Protein AF-A0A960V7K2-F1 (afdb_monomer_lite)

Sequence (354 aa):
MKIYIVKNGDKGLYDIARKIFGDGKKWKDLAKWNNLTSRSVIRVGQRLKYEETKHSPSPRPVVTKPVLNNHPNNPASTKNLDNNEIIKESYTGRYRIDWFKDNFKYPQRFTSSEWKLLDAISFIEGAFDAINTWDNAIFSFGILQWTVGSGKWPGELPVLIKFIKENNSRLAKKIQSLGIGVKLHPRDPNSGYFILNRAVLDTSEKKKVLQTRKWVNQFKDFGKNLDFCYMECLFALERLKRFYFKRHVFLKNLMLSEVLTSEYSVAILYEAHVHRPSNVTKILKQALMNLNLLKYNLRGIDARTEARIIQEFIRIKHSHYKTDFEKKIAATRVRKISSRKMSRKKDSFVSILR

Secondary structure (DSSP, 8-state):
-EEEE--TT--SHHHHHHHHHS-GGGHHHHHHHTT--TTPPP-TT-EEEE-----PPPPP----------------------TTPBP--EE--S--HHHHHHH-S-GGGS-HHHHHHHHHHHHHH--TT-EE-SSTTS-EETTTTEE--STT--BSHHHHHHHHHHH-HHHHHHHHHTTEEEEEETTEEEEEEEEETTEE--SHHHHGGGGBHHHHHHHHHHTT-HHHHHHHHHHHHHHHHTTTTSB-GGGTT-BHHHH--SHHHHHHHHHHHHH-GGGHHHHHHHHHHHTT-TTS--TT--HHHHHHHHHHHHHHHHHT--SHHHHHHHHHHHHHHHHTT---STT----TT-

Foldseek 3Di:
DDKDFAAPPQPDLLSVCCVQAVGSVCSVVQCVQAVHDPPDDDDGRDITDDDHDDDDDDDDDDDDDDDDDDDDDDDDDDDPDDQQDQDADWFQDDAALVNLCVPAPCNVVWDPLLSLLLRLQLVLAGALLTWHCHDQLNIFGHSLRWGCGGFQDFTQVLVLLVLCLVPPVVVVVVCVVQQWDWDADPVDNNTTFIAHPNDTCRGSVSSSSCSGNNNSVVSSVLSVDSSSNVSVSVVLVVLCVVAQQFQDVLLVRDGVCQAQAFSLSSSLLSSCCSVPVPCSVVLLSVLCVVVVNSVDNRGPDALVVSVSSSVSSLVSSLVPDDDPVVSVSSVVSSVSSVVSPTGSHGNNRDTPVD

Radius of gyration: 24.08 Å; chains: 1; bounding box: 44×64×68 Å

Structure (mmCIF, N/CA/C/O backbone):
data_AF-A0A960V7K2-F1
#
_entry.id   AF-A0A960V7K2-F1
#
loop_
_atom_site.group_PDB
_atom_site.id
_atom_site.type_symbol
_atom_site.label_atom_id
_atom_site.label_alt_id
_atom_site.label_comp_id
_atom_site.label_asym_id
_atom_site.label_entity_id
_atom_site.label_seq_id
_atom_site.pdbx_PDB_ins_code
_atom_site.Cartn_x
_atom_site.Cartn_y
_atom_site.Cartn_z
_atom_site.occupancy
_atom_site.B_iso_or_equiv
_atom_site.auth_seq_id
_atom_site.auth_comp_id
_atom_site.auth_asym_id
_atom_site.auth_atom_id
_atom_site.pdbx_PDB_model_num
ATOM 1 N N . MET A 1 1 ? -9.725 47.134 16.617 1.00 76.38 1 MET A N 1
ATOM 2 C CA . MET A 1 1 ? -9.519 46.662 15.227 1.00 76.38 1 MET A CA 1
ATOM 3 C C . MET A 1 1 ? -8.091 46.991 14.784 1.00 76.38 1 MET A C 1
ATOM 5 O O . MET A 1 1 ? -7.681 48.131 14.961 1.00 76.38 1 MET A O 1
ATOM 9 N N . LYS A 1 2 ? -7.323 46.032 14.252 1.00 90.88 2 LYS A N 1
ATOM 10 C CA . LYS A 1 2 ? -5.963 46.239 13.709 1.00 90.88 2 LYS A CA 1
ATOM 11 C C . LYS A 1 2 ? -5.976 46.257 12.179 1.00 90.88 2 LYS A C 1
ATOM 13 O O . LYS A 1 2 ? -6.958 45.847 11.566 1.00 90.88 2 LYS A O 1
ATOM 18 N N . ILE A 1 3 ? -4.894 46.743 11.566 1.00 92.19 3 ILE A N 1
ATOM 19 C CA . ILE A 1 3 ? -4.744 46.825 10.107 1.00 92.19 3 ILE A CA 1
ATOM 20 C C . ILE A 1 3 ? -3.515 46.031 9.668 1.00 92.19 3 ILE A C 1
ATOM 22 O O . ILE A 1 3 ? -2.422 46.215 10.197 1.00 92.19 3 ILE A O 1
ATOM 26 N N . TYR A 1 4 ? -3.697 45.171 8.672 1.00 92.50 4 TYR A N 1
ATOM 27 C CA . TYR A 1 4 ? -2.631 44.505 7.939 1.00 92.50 4 TYR A CA 1
ATOM 28 C C . TYR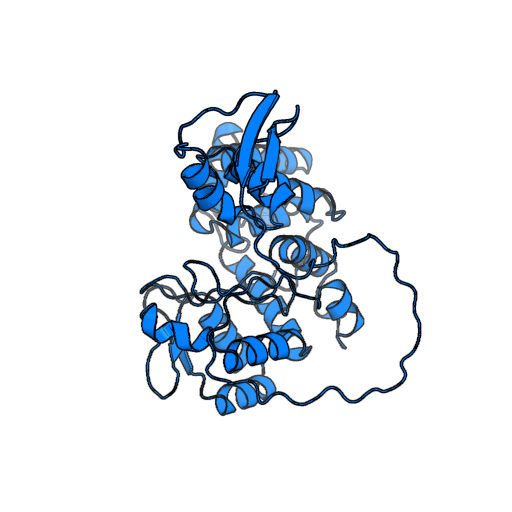 A 1 4 ? -2.477 45.149 6.561 1.00 92.50 4 TYR A C 1
ATOM 30 O O . TYR A 1 4 ? -3.457 45.281 5.831 1.00 92.50 4 TYR A O 1
ATOM 38 N N . ILE A 1 5 ? -1.259 45.550 6.201 1.00 94.06 5 ILE A N 1
ATOM 39 C CA . ILE A 1 5 ? -0.945 46.070 4.865 1.00 94.06 5 ILE A CA 1
ATOM 40 C C . ILE A 1 5 ? -0.412 44.909 4.033 1.00 94.06 5 ILE A C 1
ATOM 42 O O . ILE A 1 5 ? 0.598 44.309 4.402 1.00 94.06 5 ILE A O 1
ATOM 46 N N . VAL A 1 6 ? -1.093 44.597 2.931 1.00 91.44 6 VAL A N 1
ATOM 47 C CA . VAL A 1 6 ? -0.731 43.495 2.029 1.00 91.44 6 VAL A CA 1
ATOM 48 C C . VAL A 1 6 ? 0.669 43.722 1.469 1.00 91.44 6 VAL A C 1
ATOM 50 O O . VAL A 1 6 ? 0.964 44.790 0.931 1.00 91.44 6 VAL A O 1
ATOM 53 N N . LYS A 1 7 ? 1.529 42.712 1.576 1.00 87.12 7 LYS A N 1
ATOM 54 C CA . LYS A 1 7 ? 2.934 42.768 1.166 1.00 87.12 7 LYS A CA 1
ATOM 55 C C . LYS A 1 7 ? 3.161 42.007 -0.135 1.00 87.12 7 LYS A C 1
ATOM 57 O O . LYS A 1 7 ? 2.431 41.077 -0.478 1.00 87.12 7 LYS A O 1
ATOM 62 N N . ASN A 1 8 ? 4.226 42.377 -0.843 1.00 79.75 8 ASN A N 1
ATOM 63 C CA . ASN A 1 8 ? 4.703 41.593 -1.977 1.00 79.75 8 ASN A CA 1
ATOM 64 C C . ASN A 1 8 ? 5.015 40.153 -1.513 1.00 79.75 8 ASN A C 1
ATOM 66 O O . ASN A 1 8 ? 5.717 39.956 -0.520 1.00 79.75 8 ASN A O 1
ATOM 70 N N . GLY A 1 9 ? 4.441 39.156 -2.194 1.00 77.44 9 GLY A N 1
ATOM 71 C CA . GLY A 1 9 ? 4.532 37.736 -1.832 1.00 77.44 9 GLY A CA 1
ATOM 72 C C . GLY A 1 9 ? 3.349 37.165 -1.035 1.00 77.44 9 GLY A C 1
ATOM 73 O O . GLY A 1 9 ? 3.315 35.951 -0.813 1.00 77.44 9 GLY A O 1
ATOM 74 N N . ASP A 1 10 ? 2.364 37.977 -0.634 1.00 86.88 10 ASP A N 1
ATOM 75 C CA . ASP A 1 10 ? 1.103 37.471 -0.079 1.00 86.88 10 ASP A CA 1
ATOM 76 C C . ASP A 1 10 ? 0.272 36.767 -1.158 1.00 86.88 10 ASP A C 1
ATOM 78 O O . ASP A 1 10 ? -0.056 37.339 -2.194 1.00 86.88 10 ASP A O 1
ATOM 82 N N . LYS A 1 11 ? -0.107 35.508 -0.908 1.00 84.75 11 LYS A N 1
ATOM 83 C CA . LYS A 1 11 ? -0.792 34.657 -1.905 1.00 84.75 11 LYS A CA 1
ATOM 84 C C . LYS A 1 11 ? -2.326 34.710 -1.826 1.00 84.75 11 LYS A C 1
ATOM 86 O O . LYS A 1 11 ? -2.995 33.795 -2.300 1.00 84.75 11 LYS A O 1
ATOM 91 N N . GLY A 1 12 ? -2.877 35.748 -1.194 1.00 87.94 12 GLY A N 1
ATOM 92 C CA . GLY A 1 12 ? -4.317 35.954 -0.981 1.00 87.94 12 GLY A CA 1
ATOM 93 C C . GLY A 1 12 ? -4.767 35.803 0.480 1.00 87.94 12 GLY A C 1
ATOM 94 O O . GLY A 1 12 ? -3.959 35.543 1.373 1.00 87.94 12 GLY A O 1
ATOM 95 N N . LEU A 1 13 ? -6.077 35.952 0.728 1.00 90.06 13 LEU A N 1
ATOM 96 C CA . LEU A 1 13 ? -6.665 36.025 2.080 1.00 90.06 13 LEU A CA 1
ATOM 97 C C . LEU A 1 13 ? -6.293 34.852 2.988 1.00 90.06 13 LEU A C 1
ATOM 99 O O . LEU A 1 13 ? -6.098 35.056 4.179 1.00 90.06 13 LEU A O 1
ATOM 103 N N . TYR A 1 14 ? -6.176 33.637 2.445 1.00 90.69 14 TYR A N 1
ATOM 104 C CA . TYR A 1 14 ? -5.786 32.453 3.218 1.00 90.69 14 TYR A CA 1
ATOM 105 C C . TYR A 1 14 ? -4.366 32.559 3.776 1.00 90.69 14 TYR A C 1
ATOM 107 O O . TYR A 1 14 ? -4.112 32.230 4.935 1.00 90.69 14 TYR A O 1
ATOM 115 N N . ASP A 1 15 ? -3.426 33.022 2.953 1.00 92.06 15 ASP A N 1
ATOM 116 C CA . ASP A 1 15 ? -2.037 33.184 3.370 1.00 92.06 15 ASP A CA 1
ATOM 117 C C . ASP A 1 15 ? -1.906 34.293 4.416 1.00 92.06 15 ASP A C 1
ATOM 119 O O . ASP A 1 15 ? -1.241 34.111 5.435 1.00 92.06 15 ASP A O 1
ATOM 123 N N . ILE A 1 16 ? -2.618 35.399 4.201 1.00 92.50 16 ILE A N 1
ATOM 124 C CA . ILE A 1 16 ? -2.661 36.531 5.124 1.00 92.50 16 ILE A CA 1
ATOM 125 C C . ILE A 1 16 ? -3.319 36.123 6.449 1.00 92.50 16 ILE A C 1
ATOM 127 O O . ILE A 1 16 ? -2.756 36.376 7.509 1.00 92.50 16 ILE A O 1
ATOM 131 N N . ALA A 1 17 ? -4.447 35.410 6.417 1.00 91.06 17 ALA A N 1
ATOM 132 C CA . ALA A 1 17 ? -5.113 34.909 7.618 1.00 91.06 17 ALA A CA 1
ATOM 133 C C . ALA A 1 17 ? -4.213 33.964 8.423 1.00 91.06 17 ALA A C 1
ATOM 135 O O . ALA A 1 17 ? -4.120 34.073 9.641 1.00 91.06 17 ALA A O 1
ATOM 136 N N . ARG A 1 18 ? -3.450 33.099 7.752 1.00 90.38 18 ARG A N 1
ATOM 137 C CA . ARG A 1 18 ? -2.444 32.266 8.417 1.00 90.38 18 ARG A CA 1
ATOM 138 C C . ARG A 1 18 ? -1.319 33.094 9.049 1.00 90.38 18 ARG A C 1
ATOM 140 O O . ARG A 1 18 ? -0.848 32.730 10.120 1.00 90.38 18 ARG A O 1
ATOM 147 N N . LYS A 1 19 ? -0.877 34.186 8.415 1.00 88.00 19 LYS A N 1
ATOM 148 C CA . LYS A 1 19 ? 0.156 35.083 8.971 1.00 88.00 19 LYS A CA 1
ATOM 149 C C . LYS A 1 19 ? -0.349 35.869 10.180 1.00 88.00 19 LYS A C 1
ATOM 151 O O . LYS A 1 19 ? 0.400 36.014 11.138 1.00 88.00 19 LYS A O 1
ATOM 156 N N . ILE A 1 20 ? -1.588 36.359 10.124 1.00 89.44 20 ILE A N 1
ATOM 157 C CA . ILE A 1 20 ? -2.194 37.192 11.169 1.00 89.44 20 ILE A CA 1
ATOM 158 C C . ILE A 1 20 ? -2.688 36.339 12.344 1.00 89.44 20 ILE A C 1
ATOM 160 O O . ILE A 1 20 ? -2.398 36.652 13.492 1.00 89.44 20 ILE A O 1
ATOM 164 N N . PHE A 1 21 ? -3.424 35.260 12.072 1.00 84.38 21 PHE A N 1
ATOM 165 C CA . PHE A 1 21 ? -4.128 34.483 13.100 1.00 84.38 21 PHE A CA 1
ATOM 166 C C . PHE A 1 21 ? -3.492 33.124 13.403 1.00 84.38 21 PHE A C 1
ATOM 168 O O . PHE A 1 21 ? -4.017 32.385 14.231 1.00 84.38 21 PHE A O 1
ATOM 175 N N . GLY A 1 22 ? -2.444 32.724 12.676 1.00 81.12 22 GLY A N 1
ATOM 176 C CA . GLY A 1 22 ? -1.914 31.356 12.720 1.00 81.12 22 GLY A CA 1
ATOM 177 C C . GLY A 1 22 ? -2.803 30.314 12.024 1.00 81.12 22 GLY A C 1
ATOM 178 O O . GLY A 1 22 ? -2.361 29.189 11.804 1.00 81.12 22 GLY A O 1
ATOM 179 N N . ASP A 1 23 ? -4.021 30.686 11.614 1.00 83.44 23 ASP A N 1
ATOM 180 C CA . ASP A 1 23 ? -5.001 29.813 10.968 1.00 83.44 23 ASP A CA 1
ATOM 181 C C . ASP A 1 23 ? -5.497 30.421 9.651 1.00 83.44 23 ASP A C 1
ATOM 183 O O . ASP A 1 23 ? -6.198 31.434 9.617 1.00 83.44 23 ASP A O 1
ATOM 187 N N . GLY A 1 24 ? -5.160 29.763 8.541 1.00 84.25 24 GLY A N 1
ATOM 188 C CA . GLY A 1 24 ? -5.599 30.182 7.214 1.00 84.25 24 GLY A CA 1
ATOM 189 C C . GLY A 1 24 ? -7.112 30.089 7.019 1.00 84.25 24 GLY A C 1
ATOM 190 O O . GLY A 1 24 ? -7.644 30.812 6.186 1.00 84.25 24 GLY A O 1
ATOM 191 N N . LYS A 1 25 ? -7.837 29.263 7.790 1.00 87.00 25 LYS A N 1
ATOM 192 C CA . LYS A 1 25 ? -9.300 29.112 7.679 1.00 87.00 25 LYS A CA 1
ATOM 193 C C . LYS A 1 25 ? -10.066 30.367 8.102 1.00 87.00 25 LYS A C 1
ATOM 195 O O . LYS A 1 25 ? -11.165 30.583 7.591 1.00 87.00 25 LYS A O 1
ATOM 200 N N . LYS A 1 26 ? -9.452 31.239 8.912 1.00 90.12 26 LYS A N 1
ATOM 201 C CA . LYS A 1 26 ? -9.988 32.562 9.284 1.00 90.12 26 LYS A CA 1
ATOM 202 C C . LYS A 1 26 ? -9.989 33.580 8.140 1.00 90.12 26 LYS A C 1
ATOM 204 O O . LYS A 1 26 ? -10.379 34.729 8.320 1.00 90.12 26 LYS A O 1
ATOM 209 N N . TRP A 1 27 ? -9.606 33.174 6.929 1.00 92.56 27 TRP A N 1
ATOM 210 C CA . TRP A 1 27 ? -9.720 34.019 5.742 1.00 92.56 27 TRP A CA 1
ATOM 211 C C . TRP A 1 27 ? -11.152 34.483 5.472 1.00 92.56 27 TRP A C 1
ATOM 213 O O . TRP A 1 27 ? -11.324 35.564 4.924 1.00 92.56 27 TRP A O 1
ATOM 223 N N . LYS A 1 28 ? -12.166 33.696 5.863 1.00 92.12 28 LYS A N 1
ATOM 224 C CA . LYS A 1 28 ? -13.582 34.064 5.716 1.00 92.12 28 LYS A CA 1
ATOM 225 C C . LYS A 1 28 ? -13.963 35.224 6.633 1.00 92.12 28 LYS A C 1
ATOM 227 O O . LYS A 1 28 ? -14.649 36.139 6.191 1.00 92.12 28 LYS A O 1
ATOM 232 N N . ASP A 1 29 ? -13.467 35.207 7.866 1.00 91.31 29 ASP A N 1
ATOM 233 C CA . ASP A 1 29 ? -13.683 36.285 8.835 1.00 91.31 29 ASP A CA 1
ATOM 234 C C . ASP A 1 29 ? -12.944 37.548 8.385 1.00 91.31 29 ASP A C 1
ATOM 236 O O . ASP A 1 29 ? -13.528 38.627 8.321 1.00 91.31 29 ASP A O 1
ATOM 240 N N . LEU A 1 30 ? -11.694 37.392 7.928 1.00 92.31 30 LEU A N 1
ATOM 241 C CA . LEU A 1 30 ? -10.919 38.477 7.327 1.00 92.31 30 LEU A CA 1
ATOM 242 C C . LEU A 1 30 ? -11.603 39.063 6.083 1.00 92.31 30 LEU A C 1
ATOM 244 O O . LEU A 1 30 ? -11.593 40.278 5.898 1.00 92.31 30 LEU A O 1
ATOM 248 N N . ALA A 1 31 ? -12.209 38.226 5.237 1.00 93.19 31 ALA A N 1
ATOM 249 C CA . ALA A 1 31 ? -12.976 38.678 4.081 1.00 93.19 31 ALA A CA 1
ATOM 250 C C . ALA A 1 31 ? -14.191 39.502 4.526 1.00 93.19 31 ALA A C 1
ATOM 252 O O . ALA A 1 31 ? -14.386 40.620 4.052 1.00 93.19 31 ALA A O 1
ATOM 253 N N . LYS A 1 32 ? -14.952 38.976 5.494 1.00 92.06 32 LYS A N 1
ATOM 254 C CA . LYS A 1 32 ? -16.156 39.605 6.044 1.00 92.06 32 LYS A CA 1
ATOM 255 C C . LYS A 1 32 ? -15.859 40.982 6.640 1.00 92.06 32 LYS A C 1
ATOM 257 O O . LYS A 1 32 ? -16.552 41.935 6.314 1.00 92.06 32 LYS A O 1
ATOM 262 N N . TRP A 1 33 ? -14.801 41.119 7.439 1.00 92.44 33 TRP A N 1
ATOM 263 C CA . TRP A 1 33 ? -14.417 42.403 8.048 1.00 92.44 33 TRP A CA 1
ATOM 264 C C . TRP A 1 33 ? -13.968 43.472 7.047 1.00 92.44 33 TRP A C 1
ATOM 266 O O . TRP A 1 33 ? -13.912 44.653 7.390 1.00 92.44 33 TRP A O 1
ATOM 276 N N . ASN A 1 34 ? -13.634 43.068 5.822 1.00 93.44 34 ASN A N 1
ATOM 277 C CA . ASN A 1 34 ? -13.153 43.956 4.767 1.00 93.44 34 ASN A CA 1
ATOM 278 C C . ASN A 1 34 ? -14.119 44.072 3.589 1.00 93.44 34 ASN A C 1
ATOM 280 O O . ASN A 1 34 ? -13.743 44.641 2.567 1.00 93.44 34 ASN A O 1
ATOM 284 N N . ASN A 1 35 ? -15.340 43.539 3.719 1.00 91.75 35 ASN A N 1
ATOM 285 C CA . ASN A 1 35 ? -16.333 43.487 2.645 1.00 91.75 35 ASN A CA 1
ATOM 286 C C . ASN A 1 35 ? -15.774 42.858 1.352 1.00 91.75 35 ASN A C 1
ATOM 288 O O . ASN A 1 35 ? -16.066 43.297 0.242 1.00 91.75 35 ASN A O 1
ATOM 292 N N . LEU A 1 36 ? -14.933 41.831 1.502 1.00 90.00 36 LEU A N 1
ATOM 293 C CA . LEU A 1 36 ? -14.331 41.081 0.403 1.00 90.00 36 LEU A CA 1
ATOM 294 C C . LEU A 1 36 ? -15.043 39.740 0.220 1.00 90.00 36 LEU A C 1
ATOM 296 O O . LEU A 1 36 ? -15.567 39.146 1.161 1.00 90.00 36 LEU A O 1
ATOM 300 N N . THR A 1 37 ? -15.007 39.226 -1.005 1.00 84.56 37 THR A N 1
ATOM 301 C CA . THR A 1 37 ? -15.530 37.902 -1.359 1.00 84.56 37 THR A CA 1
ATOM 302 C C . THR A 1 37 ? -14.390 36.938 -1.680 1.00 84.56 37 THR A C 1
ATOM 304 O O . THR A 1 37 ? -13.235 37.337 -1.830 1.00 84.56 37 THR A O 1
ATOM 307 N N . SER A 1 38 ? -14.709 35.655 -1.863 1.00 73.81 38 SER A N 1
ATOM 308 C CA . SER A 1 38 ? -13.747 34.646 -2.331 1.00 73.81 38 SER A CA 1
ATOM 309 C C . SER A 1 38 ? -13.159 34.937 -3.718 1.00 73.81 38 SER A C 1
ATOM 311 O O . SER A 1 38 ? -12.131 34.362 -4.064 1.00 73.81 38 SER A O 1
ATOM 313 N N . ARG A 1 39 ? -13.800 35.813 -4.506 1.00 76.44 39 ARG A N 1
ATOM 314 C CA . ARG A 1 39 ? -13.352 36.234 -5.842 1.00 76.44 39 ARG A CA 1
ATOM 315 C C . ARG A 1 39 ? -12.602 37.566 -5.832 1.00 76.44 39 ARG A C 1
ATOM 317 O O . ARG A 1 39 ? -12.079 37.971 -6.865 1.00 76.44 39 ARG A O 1
ATOM 324 N N . SER A 1 40 ? -12.564 38.265 -4.699 1.00 78.75 40 SER A N 1
ATOM 325 C CA . SER A 1 40 ? -11.911 39.568 -4.607 1.00 78.75 40 SER A CA 1
ATOM 326 C C . SER A 1 40 ? -10.397 39.424 -4.773 1.00 78.75 40 SER A C 1
ATOM 328 O O . SER A 1 40 ? -9.746 38.666 -4.053 1.00 78.75 40 SER A O 1
ATOM 330 N N . VAL A 1 41 ? -9.832 40.177 -5.718 1.00 81.88 41 VAL A N 1
ATOM 331 C CA . VAL A 1 41 ? -8.383 40.254 -5.932 1.00 81.88 41 VAL A CA 1
ATOM 332 C C . VAL A 1 41 ? -7.780 41.206 -4.907 1.00 81.88 41 VAL A C 1
ATOM 334 O O . VAL A 1 41 ? -8.261 42.325 -4.741 1.00 81.88 41 VAL A O 1
ATOM 337 N N . ILE A 1 42 ? -6.715 40.768 -4.237 1.00 88.31 42 ILE A N 1
ATOM 338 C CA . ILE A 1 42 ? -6.000 41.575 -3.246 1.00 88.31 42 ILE A CA 1
ATOM 339 C C . ILE A 1 42 ? -4.715 42.110 -3.855 1.00 88.31 42 ILE A C 1
ATOM 341 O O . ILE A 1 42 ? -3.957 41.354 -4.461 1.00 88.31 42 ILE A O 1
ATOM 345 N N . ARG A 1 43 ? -4.471 43.411 -3.681 1.00 87.75 43 ARG A N 1
ATOM 346 C CA . ARG A 1 43 ? -3.293 44.100 -4.220 1.00 87.75 43 ARG A CA 1
ATOM 347 C C . ARG A 1 43 ? -2.312 44.471 -3.115 1.00 87.75 43 ARG A C 1
ATOM 349 O O . ARG A 1 43 ? -2.713 44.767 -1.992 1.00 87.75 43 ARG A O 1
ATOM 356 N N . VAL A 1 44 ? -1.022 44.476 -3.444 1.00 90.69 44 VAL A N 1
ATOM 357 C CA . VAL A 1 44 ? 0.037 44.961 -2.545 1.00 90.69 44 VAL A CA 1
ATOM 358 C C . VAL A 1 44 ? -0.272 46.404 -2.128 1.00 90.69 44 VAL A C 1
ATOM 360 O O . VAL A 1 44 ? -0.720 47.203 -2.944 1.00 90.69 44 VAL A O 1
ATOM 363 N N . GLY A 1 45 ? -0.088 46.716 -0.845 1.00 84.50 45 GLY A N 1
ATOM 364 C CA . GLY A 1 45 ? -0.428 48.010 -0.246 1.00 84.50 45 GLY A CA 1
ATOM 365 C C . GLY A 1 45 ? -1.873 48.126 0.255 1.00 84.50 45 GLY A C 1
ATOM 366 O O . GLY A 1 45 ? -2.174 49.035 1.030 1.00 84.50 45 GLY A O 1
ATOM 367 N N . GLN A 1 46 ? -2.769 47.200 -0.107 1.00 93.44 46 GLN A N 1
ATOM 368 C CA . GLN A 1 46 ? -4.149 47.209 0.381 1.00 93.44 46 GLN A CA 1
ATOM 369 C C . GLN A 1 46 ? -4.202 47.008 1.905 1.00 93.44 46 GLN A C 1
ATOM 371 O O . GLN A 1 46 ? -3.499 46.166 2.464 1.00 93.44 46 GLN A O 1
ATOM 376 N N . ARG A 1 47 ? -5.053 47.785 2.584 1.00 94.50 47 ARG A N 1
ATOM 377 C CA . ARG A 1 47 ? -5.223 47.768 4.045 1.00 94.50 47 ARG A CA 1
ATOM 378 C C . ARG A 1 47 ? -6.393 46.861 4.425 1.00 94.50 47 ARG A C 1
ATOM 380 O O . ARG A 1 47 ? -7.525 47.149 4.052 1.00 94.50 47 ARG A O 1
ATOM 387 N N . LEU A 1 48 ? -6.126 45.799 5.181 1.00 94.19 48 LEU A N 1
ATOM 388 C CA . LEU A 1 48 ? -7.126 44.844 5.661 1.00 94.19 48 LEU A CA 1
ATOM 389 C C . LEU A 1 48 ? -7.323 44.975 7.176 1.00 94.19 48 LEU A C 1
ATOM 391 O O . LEU A 1 48 ? -6.385 44.795 7.951 1.00 94.19 48 LEU A O 1
ATOM 395 N N . LYS A 1 49 ? -8.547 45.276 7.601 1.00 94.50 49 LYS A N 1
ATOM 396 C CA . LYS A 1 49 ? -8.991 45.326 8.994 1.00 94.50 49 LYS A CA 1
ATOM 397 C C . LYS A 1 49 ? -9.150 43.917 9.567 1.00 94.50 49 LYS A C 1
ATOM 399 O O . LYS A 1 49 ? -9.699 43.040 8.903 1.00 94.50 49 LYS A O 1
ATOM 404 N N . TYR A 1 50 ? -8.702 43.704 10.799 1.00 91.50 50 TYR A N 1
ATOM 405 C CA . TYR A 1 50 ? -8.913 42.448 11.514 1.00 91.50 50 TYR A CA 1
ATOM 406 C C . TYR A 1 50 ? -9.043 42.626 13.028 1.00 91.50 50 TYR A C 1
ATOM 408 O O . TYR A 1 50 ? -8.573 43.618 13.593 1.00 91.50 50 TYR A O 1
ATOM 416 N N . GLU A 1 51 ? -9.644 41.642 13.694 1.00 86.88 51 GLU A N 1
ATOM 417 C CA . GLU A 1 51 ? -9.661 41.534 15.155 1.00 86.88 51 GLU A CA 1
ATOM 418 C C . GLU A 1 51 ? -8.715 40.430 15.633 1.00 86.88 51 GLU A C 1
ATOM 420 O O . GLU A 1 51 ? -8.724 39.311 15.119 1.00 86.88 51 GLU A O 1
ATOM 425 N N . GLU A 1 52 ? -7.877 40.736 16.625 1.00 68.75 52 GLU A N 1
ATOM 426 C CA . GLU A 1 52 ? -7.068 39.714 17.288 1.00 68.75 52 GLU A CA 1
ATOM 427 C C . GLU A 1 52 ? -7.936 38.943 18.273 1.00 68.75 52 GLU A C 1
ATOM 429 O O . GLU A 1 52 ? -8.239 39.410 19.368 1.00 68.75 52 GLU A O 1
ATOM 434 N N . THR A 1 53 ? -8.301 37.717 17.915 1.00 57.31 53 THR A N 1
ATOM 435 C CA . THR A 1 53 ? -8.771 36.764 18.916 1.00 57.31 53 THR A CA 1
ATOM 436 C C . THR A 1 53 ? -7.565 36.342 19.752 1.00 57.31 53 THR A C 1
ATOM 438 O O . THR A 1 53 ? -6.652 35.724 19.198 1.00 57.31 53 THR A O 1
ATOM 441 N N . LYS A 1 54 ? -7.543 36.647 21.058 1.00 40.22 54 LYS A N 1
ATOM 442 C CA . LYS A 1 54 ? -6.529 36.117 21.983 1.00 40.22 54 LYS A CA 1
ATOM 443 C C . LYS A 1 54 ? -6.546 34.587 21.900 1.00 40.22 54 LYS A C 1
ATOM 445 O O . LYS A 1 54 ? -7.476 33.939 22.371 1.00 40.22 54 LYS A O 1
ATOM 450 N N . HIS A 1 55 ? -5.543 34.018 21.250 1.00 39.25 55 HIS A N 1
ATOM 451 C CA . HIS A 1 55 ? -5.204 32.604 21.302 1.00 39.25 55 HIS A CA 1
ATOM 452 C C . HIS A 1 55 ? -3.704 32.536 21.538 1.00 39.25 55 HIS A C 1
ATOM 454 O O . HIS A 1 55 ? -2.927 33.126 20.786 1.00 39.25 55 HIS A O 1
ATOM 460 N N . SER A 1 56 ? -3.327 31.858 22.622 1.00 27.64 56 SER A N 1
ATOM 461 C CA . SER A 1 56 ? -1.941 31.606 22.999 1.00 27.64 56 SER A CA 1
ATOM 462 C C . SER A 1 56 ? -1.155 31.078 21.794 1.00 27.64 56 SER A C 1
ATOM 464 O O . SER A 1 56 ? -1.642 30.180 21.098 1.00 27.64 56 SER A O 1
ATOM 466 N N . PRO A 1 57 ? 0.035 31.629 21.510 1.00 29.88 57 PRO A N 1
ATOM 467 C CA . PRO A 1 57 ? 0.797 31.266 20.327 1.00 29.88 57 PRO A CA 1
ATOM 468 C C . PRO A 1 57 ? 1.168 29.781 20.380 1.00 29.88 57 PRO A C 1
ATOM 470 O O . PRO A 1 57 ? 1.881 29.336 21.276 1.00 29.88 57 PRO A O 1
ATOM 473 N N . SER A 1 58 ? 0.700 29.005 19.399 1.00 31.81 58 SER A N 1
ATOM 474 C CA . SER A 1 58 ? 1.300 27.703 19.104 1.00 31.81 58 SER A CA 1
ATOM 475 C C . SER A 1 58 ? 2.750 27.927 18.653 1.00 31.81 58 SER A C 1
ATOM 477 O O . SER A 1 58 ? 2.970 28.748 17.754 1.00 31.81 58 SER A O 1
ATOM 479 N N . PRO A 1 59 ? 3.748 27.237 19.232 1.00 33.16 59 PRO A N 1
ATOM 480 C CA . PRO A 1 59 ? 5.131 27.416 18.821 1.00 33.16 59 PRO A CA 1
ATOM 481 C C . PRO A 1 59 ? 5.309 26.942 17.375 1.00 33.16 59 PRO A C 1
ATOM 483 O O . PRO A 1 59 ? 4.891 25.843 17.005 1.00 33.16 59 PRO A O 1
ATOM 486 N N . ARG A 1 60 ? 5.955 27.769 16.545 1.00 30.78 60 ARG A N 1
ATOM 487 C CA . ARG A 1 60 ? 6.503 27.323 15.256 1.00 30.78 60 ARG A CA 1
ATOM 488 C C . ARG A 1 60 ? 7.517 26.201 15.518 1.00 30.78 60 ARG A C 1
ATOM 490 O O . ARG A 1 60 ? 8.274 26.318 16.481 1.00 30.78 60 ARG A O 1
ATOM 497 N N . PRO A 1 61 ? 7.609 25.165 14.666 1.00 34.22 61 PRO A N 1
ATOM 498 C CA . PRO A 1 61 ? 8.696 24.206 14.766 1.00 34.22 61 PRO A CA 1
ATOM 499 C C . PRO A 1 61 ? 9.998 24.913 14.379 1.00 34.22 61 PRO A C 1
ATOM 501 O O . PRO A 1 61 ? 10.269 25.157 13.202 1.00 34.22 61 PRO A O 1
ATOM 504 N N . VAL A 1 62 ? 10.785 25.282 15.388 1.00 28.83 62 VAL A N 1
ATOM 505 C CA . VAL A 1 62 ? 12.209 25.555 15.219 1.00 28.83 62 VAL A CA 1
ATOM 506 C C . VAL A 1 62 ? 12.863 24.212 14.919 1.00 28.83 62 VAL A C 1
ATOM 508 O O . VAL A 1 62 ? 12.685 23.240 15.648 1.00 28.83 62 VAL A O 1
ATOM 511 N N . VAL A 1 63 ? 13.584 24.150 13.805 1.00 35.16 63 VAL A N 1
ATOM 512 C CA . VAL A 1 63 ? 14.465 23.031 13.489 1.00 35.16 63 VAL A CA 1
ATOM 513 C C . VAL A 1 63 ? 15.612 23.068 14.495 1.00 35.16 63 VAL A C 1
ATOM 515 O O . VAL A 1 63 ? 16.518 23.886 14.365 1.00 35.16 63 VAL A O 1
ATOM 518 N N . THR A 1 64 ? 15.586 22.188 15.491 1.00 25.64 64 THR A N 1
ATOM 519 C CA . THR A 1 64 ? 16.767 21.852 16.290 1.00 25.64 64 THR A CA 1
ATOM 520 C C . THR A 1 64 ? 17.078 20.370 16.133 1.00 25.64 64 THR A C 1
ATOM 522 O O . THR A 1 64 ? 16.204 19.505 16.172 1.00 25.64 64 THR A O 1
ATOM 525 N N . LYS A 1 65 ? 18.358 20.100 15.863 1.00 27.52 65 LYS A N 1
ATOM 526 C CA . LYS A 1 65 ? 18.958 18.763 15.800 1.00 27.52 65 LYS A CA 1
ATOM 527 C C . LYS A 1 65 ? 18.683 18.008 17.115 1.00 27.52 65 LYS A C 1
ATOM 529 O O . LYS A 1 65 ? 18.578 18.660 18.154 1.00 27.52 65 LYS A O 1
ATOM 534 N N . PRO A 1 66 ? 18.585 16.668 17.100 1.00 28.28 66 PRO A N 1
ATOM 535 C CA . PRO A 1 66 ? 18.277 15.916 18.306 1.00 28.28 66 PRO A CA 1
ATOM 536 C C . PRO A 1 66 ? 19.466 15.980 19.269 1.00 28.28 66 PRO A C 1
ATOM 538 O O . PRO A 1 66 ? 20.542 15.468 18.973 1.00 28.28 66 PRO A O 1
ATOM 541 N N . VAL A 1 67 ? 19.253 16.620 20.417 1.00 25.61 67 VAL A N 1
ATOM 542 C CA . VAL A 1 67 ? 20.105 16.485 21.598 1.00 25.61 67 VAL A CA 1
ATOM 543 C C . VAL A 1 67 ? 19.435 15.446 22.491 1.00 25.61 67 VAL A C 1
ATOM 545 O O . VAL A 1 67 ? 18.307 15.638 22.944 1.00 25.61 67 VAL A O 1
ATOM 548 N N . LEU A 1 68 ? 20.116 14.317 22.686 1.00 34.47 68 LEU A N 1
ATOM 549 C CA . LEU A 1 68 ? 19.853 13.389 23.783 1.00 34.47 68 LEU A CA 1
ATOM 550 C C . LEU A 1 68 ? 20.007 14.168 25.098 1.00 34.47 68 LEU A C 1
ATOM 552 O O . LEU A 1 68 ? 21.053 14.784 25.271 1.00 34.47 68 LEU A O 1
ATOM 556 N N . ASN A 1 69 ? 19.017 14.134 25.998 1.00 27.91 69 ASN A N 1
ATOM 557 C CA . ASN A 1 69 ? 19.265 14.041 27.444 1.00 27.91 69 ASN A CA 1
ATOM 558 C C . ASN A 1 69 ? 17.984 13.822 28.275 1.00 27.91 69 ASN A C 1
ATOM 560 O O . ASN A 1 69 ? 17.040 14.604 28.231 1.00 27.91 69 ASN A O 1
ATOM 564 N N . ASN A 1 70 ? 18.023 12.704 29.004 1.00 29.94 70 ASN A N 1
ATOM 565 C CA . ASN A 1 70 ? 17.544 12.373 30.350 1.00 29.94 70 ASN A CA 1
ATOM 566 C C . ASN A 1 70 ? 16.385 13.157 30.998 1.00 29.94 70 ASN A C 1
ATOM 568 O O . ASN A 1 70 ? 16.442 14.361 31.234 1.00 29.94 70 ASN A O 1
ATOM 572 N N . HIS A 1 71 ? 15.383 12.371 31.409 1.00 28.14 71 HIS A N 1
ATOM 573 C CA . HIS A 1 71 ? 14.303 12.713 32.336 1.00 28.14 71 HIS A CA 1
ATOM 574 C C . HIS A 1 71 ? 14.803 13.263 33.682 1.00 28.14 71 HIS A C 1
ATOM 576 O O . HIS A 1 71 ? 15.765 12.744 34.248 1.00 28.14 71 HIS A O 1
ATOM 582 N N . PRO A 1 72 ? 14.015 14.177 34.272 1.00 33.03 72 PRO A N 1
ATOM 583 C CA . PRO A 1 72 ? 13.436 13.879 35.577 1.00 33.03 72 PRO A CA 1
ATOM 584 C C . PRO A 1 72 ? 11.907 14.046 35.602 1.00 33.03 72 PRO A C 1
ATOM 586 O O . PRO A 1 72 ? 11.305 14.778 34.815 1.00 33.03 72 PRO A O 1
ATOM 589 N N . ASN A 1 73 ? 11.295 13.289 36.510 1.00 40.12 73 ASN A N 1
ATOM 590 C CA . ASN A 1 73 ? 9.865 13.184 36.778 1.00 40.12 73 ASN A CA 1
ATOM 591 C C . ASN A 1 73 ? 9.181 14.535 37.038 1.00 40.12 73 ASN A C 1
ATOM 593 O O . ASN A 1 73 ? 9.654 15.324 37.851 1.00 40.12 73 ASN A O 1
ATOM 597 N N . ASN A 1 74 ? 7.990 14.724 36.460 1.00 29.39 74 ASN A N 1
ATOM 598 C CA . ASN A 1 74 ? 6.946 15.553 37.063 1.00 29.39 74 ASN A CA 1
ATOM 599 C C . ASN A 1 74 ? 5.563 14.950 36.721 1.00 29.39 74 ASN A C 1
ATOM 601 O O . ASN A 1 74 ? 5.317 14.659 35.544 1.00 29.39 74 ASN A O 1
ATOM 605 N N . PRO A 1 75 ? 4.670 14.700 37.699 1.00 38.06 75 PRO A N 1
ATOM 606 C CA . PRO A 1 75 ? 3.427 13.975 37.475 1.00 38.06 75 PRO A CA 1
ATOM 607 C C . PRO A 1 75 ? 2.391 14.912 36.847 1.00 38.06 75 PRO A C 1
ATOM 609 O O . PRO A 1 75 ? 1.899 15.848 37.475 1.00 38.06 75 PRO A O 1
ATOM 612 N N . ALA A 1 76 ? 2.066 14.677 35.576 1.00 35.59 76 ALA A N 1
ATOM 613 C CA . ALA A 1 76 ? 1.013 15.414 34.896 1.00 35.59 76 ALA A CA 1
ATOM 614 C C . ALA A 1 76 ? -0.366 14.947 35.385 1.00 35.59 76 ALA A C 1
ATOM 616 O O . ALA A 1 76 ? -0.703 13.764 35.341 1.00 35.59 76 ALA A O 1
ATOM 617 N N . SER A 1 77 ? -1.153 15.926 35.818 1.00 34.81 77 SER A N 1
ATOM 618 C CA . SER A 1 77 ? -2.564 15.849 36.170 1.00 34.81 77 SER A CA 1
ATOM 619 C C . SER A 1 77 ? -3.389 15.011 35.185 1.00 34.81 77 SER A C 1
ATOM 621 O O . SER A 1 77 ? -3.517 15.313 33.995 1.00 34.81 77 SER A O 1
ATOM 623 N N . THR A 1 78 ? -4.006 13.955 35.706 1.00 38.41 78 THR A N 1
ATOM 624 C CA . THR A 1 78 ? -4.967 13.104 35.006 1.00 38.41 78 THR A CA 1
ATOM 625 C C . THR A 1 78 ? -6.287 13.851 34.815 1.00 38.41 78 THR A C 1
ATOM 627 O O . THR A 1 78 ? -7.243 13.691 35.569 1.00 38.41 78 THR A O 1
ATOM 630 N N . LYS A 1 79 ? -6.385 14.674 33.763 1.00 48.94 79 LYS A N 1
ATOM 631 C CA . LYS A 1 79 ? -7.704 15.009 33.209 1.00 48.94 79 LYS A CA 1
ATOM 632 C C . LYS A 1 79 ? -8.349 13.698 32.754 1.00 48.94 79 LYS A C 1
ATOM 634 O O . LYS A 1 79 ? -7.796 13.027 31.886 1.00 48.94 79 LYS A O 1
ATOM 639 N N . ASN A 1 80 ? -9.495 13.339 33.333 1.00 51.12 80 ASN A N 1
ATOM 640 C CA . ASN A 1 80 ? -10.341 12.253 32.836 1.00 51.12 80 ASN A CA 1
ATOM 641 C C . ASN A 1 80 ? -10.741 12.574 31.389 1.00 51.12 80 ASN A C 1
ATOM 643 O O . ASN A 1 80 ? -11.616 13.400 31.142 1.00 51.12 80 ASN A O 1
ATOM 647 N N . LEU A 1 81 ? -10.032 11.984 30.429 1.00 72.81 81 LEU A N 1
ATOM 648 C CA . LEU A 1 81 ? -10.313 12.141 29.007 1.00 72.81 81 LEU A CA 1
ATOM 649 C C . LEU A 1 81 ? -11.504 11.250 28.645 1.00 72.81 81 LEU A C 1
ATOM 651 O O . LEU A 1 81 ? -11.463 10.043 28.883 1.00 72.81 81 LEU A O 1
ATOM 655 N N . ASP A 1 82 ? -12.544 11.831 28.049 1.00 87.12 82 ASP A N 1
ATOM 656 C CA . ASP A 1 82 ? -13.704 11.072 27.584 1.00 87.12 82 ASP A CA 1
ATOM 657 C C . ASP A 1 82 ? -13.315 10.179 26.394 1.00 87.12 82 ASP A C 1
ATOM 659 O O . ASP A 1 82 ? -12.901 10.638 25.326 1.00 87.12 82 ASP A O 1
ATOM 663 N N . ASN A 1 83 ? -13.461 8.870 26.580 1.00 89.44 83 ASN A N 1
ATOM 664 C CA . ASN A 1 83 ? -13.173 7.858 25.570 1.00 89.44 83 ASN A CA 1
ATOM 665 C C . ASN A 1 83 ? -14.098 7.938 24.345 1.00 89.44 83 ASN A C 1
ATOM 667 O O . ASN A 1 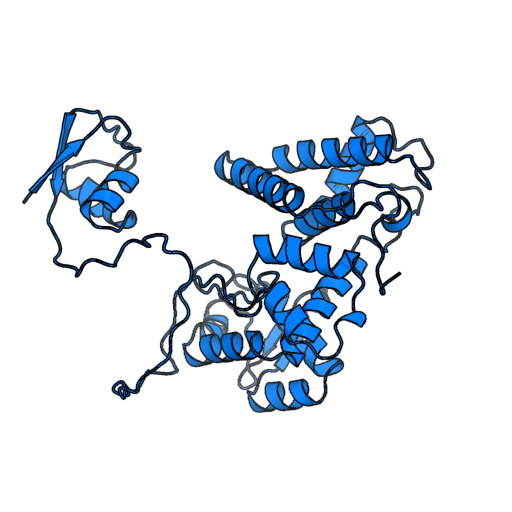83 ? -13.731 7.428 23.281 1.00 89.44 83 ASN A O 1
ATOM 671 N N . ASN A 1 84 ? -15.269 8.562 24.482 1.00 92.50 84 ASN A N 1
ATOM 672 C CA . ASN A 1 84 ? -16.260 8.708 23.420 1.00 92.50 84 ASN A CA 1
ATOM 673 C C . ASN A 1 84 ? -16.114 10.012 22.627 1.00 92.50 84 ASN A C 1
ATOM 675 O O . ASN A 1 84 ? -16.788 10.185 21.612 1.00 92.50 84 ASN A O 1
ATOM 679 N N . GLU A 1 85 ? -15.203 10.900 23.029 1.00 94.81 85 GLU A N 1
ATOM 680 C CA . GLU A 1 85 ? -14.924 12.137 22.309 1.00 94.81 85 GLU A CA 1
ATOM 681 C C . GLU A 1 85 ? -14.472 11.841 20.872 1.00 94.81 85 GLU A C 1
ATOM 683 O O . GLU A 1 85 ? -13.519 11.089 20.651 1.00 94.81 85 GLU A O 1
ATOM 688 N N . ILE A 1 86 ? -15.136 12.446 19.883 1.00 94.25 86 ILE A N 1
ATOM 689 C CA . ILE A 1 86 ? -14.749 12.337 18.473 1.00 94.25 86 ILE A CA 1
ATOM 690 C C . ILE A 1 86 ? -13.485 13.158 18.225 1.00 94.25 86 ILE A C 1
ATOM 692 O O . ILE A 1 86 ? -13.483 14.382 18.334 1.00 94.25 86 ILE A O 1
ATOM 696 N N . ILE A 1 87 ? -12.422 12.485 17.797 1.00 93.62 87 ILE A N 1
ATOM 697 C CA . ILE A 1 87 ? -11.145 13.103 17.466 1.00 93.62 87 ILE A CA 1
ATOM 698 C C . ILE A 1 87 ? -11.089 13.369 15.969 1.00 93.62 87 ILE A C 1
ATOM 700 O O . ILE A 1 87 ? -11.244 12.465 15.146 1.00 93.62 87 ILE A O 1
ATOM 704 N N . LYS A 1 88 ? -10.834 14.626 15.614 1.00 91.94 88 LYS A N 1
ATOM 705 C CA . LYS A 1 88 ? -10.634 15.096 14.241 1.00 91.94 88 LYS A CA 1
ATOM 706 C C . LYS A 1 88 ? -9.185 15.517 14.056 1.00 91.94 88 LYS A C 1
ATOM 708 O O . LYS A 1 88 ? -8.849 16.684 14.228 1.00 91.94 88 LYS A O 1
ATOM 713 N N . GLU A 1 89 ? -8.332 14.565 13.705 1.00 90.00 89 GLU A N 1
ATOM 714 C CA . GLU A 1 89 ? -6.901 14.802 13.551 1.00 90.00 89 GLU A CA 1
ATOM 715 C C . GLU A 1 89 ? -6.329 14.118 12.308 1.00 90.00 89 GLU A C 1
ATOM 717 O O . GLU A 1 89 ? -6.884 13.160 11.768 1.00 90.00 89 GLU A O 1
ATOM 722 N N . SER A 1 90 ? -5.181 14.632 11.878 1.00 92.19 90 SER A N 1
ATOM 723 C CA . SER A 1 90 ? -4.293 13.984 10.923 1.00 92.19 90 SER A CA 1
ATOM 724 C C . SER A 1 90 ? -2.926 13.886 11.583 1.00 92.19 90 SER A C 1
ATOM 726 O O . SER A 1 90 ? -2.242 14.893 11.767 1.00 92.19 90 SER A O 1
ATOM 728 N N . TYR A 1 91 ? -2.533 12.673 11.942 1.00 92.81 91 TYR A N 1
ATOM 729 C CA . TYR A 1 91 ? -1.288 12.355 12.617 1.00 92.81 91 TYR A CA 1
ATOM 730 C C . TYR A 1 91 ? -0.440 11.469 11.710 1.00 92.81 91 TYR A C 1
ATOM 732 O O . TYR A 1 91 ? -0.817 10.350 11.376 1.00 92.81 91 TYR A O 1
ATOM 740 N N . THR A 1 92 ? 0.727 11.964 11.302 1.00 89.31 92 THR A N 1
ATOM 741 C CA . THR A 1 92 ? 1.580 11.283 10.318 1.00 89.31 92 THR A CA 1
ATOM 742 C C . THR A 1 92 ? 2.340 10.084 10.880 1.00 89.31 92 THR A C 1
ATOM 744 O O . THR A 1 92 ? 2.960 9.363 10.095 1.00 89.31 92 THR A O 1
ATOM 747 N N . GLY A 1 93 ? 2.298 9.867 12.198 1.00 92.81 93 GLY A N 1
ATOM 748 C CA . GLY A 1 93 ? 2.969 8.766 12.880 1.00 92.81 93 GLY A CA 1
ATOM 749 C C . GLY A 1 93 ? 4.460 8.996 13.152 1.00 92.81 93 GLY A C 1
ATOM 750 O O . GLY A 1 93 ? 5.147 9.743 12.440 1.00 92.81 93 GLY A O 1
ATOM 751 N N . ARG A 1 94 ? 4.958 8.322 14.191 1.00 95.00 94 ARG A N 1
ATOM 752 C CA . ARG A 1 94 ? 6.360 8.314 14.641 1.00 95.00 94 ARG A CA 1
ATOM 753 C C . ARG A 1 94 ? 7.086 7.022 14.281 1.00 95.00 94 ARG A C 1
ATOM 755 O O . ARG A 1 94 ? 8.275 7.072 13.981 1.00 95.00 94 ARG A O 1
ATOM 762 N N . TYR A 1 95 ? 6.396 5.885 14.296 1.00 97.12 95 TYR A N 1
ATOM 763 C CA . TYR A 1 95 ? 7.030 4.575 14.153 1.00 97.12 95 TYR A CA 1
ATOM 764 C C . TYR A 1 95 ? 7.172 4.234 12.668 1.00 97.12 95 TYR A C 1
ATOM 766 O O . TYR A 1 95 ? 6.199 3.902 11.994 1.00 97.12 95 TYR A O 1
ATOM 774 N N . ARG A 1 96 ? 8.381 4.420 12.127 1.00 96.25 96 ARG A N 1
ATOM 775 C CA . ARG A 1 96 ? 8.709 4.256 10.697 1.00 96.25 96 ARG A CA 1
ATOM 776 C C . ARG A 1 96 ? 9.325 2.887 10.409 1.00 96.25 96 ARG A C 1
ATOM 778 O O . ARG A 1 96 ? 9.608 2.126 11.331 1.00 96.25 96 ARG A O 1
ATOM 785 N N . ILE A 1 97 ? 9.557 2.599 9.127 1.00 95.94 97 ILE A N 1
ATOM 786 C CA . ILE A 1 97 ? 10.170 1.341 8.683 1.00 95.94 97 ILE A CA 1
ATOM 787 C C . ILE A 1 97 ? 11.567 1.146 9.273 1.00 95.94 97 ILE A C 1
ATOM 789 O O . ILE A 1 97 ? 11.836 0.051 9.750 1.00 95.94 97 ILE A O 1
ATOM 793 N N . ASP A 1 98 ? 12.400 2.188 9.338 1.00 94.31 98 ASP A N 1
ATOM 794 C CA . ASP A 1 98 ? 13.727 2.092 9.966 1.00 94.31 98 ASP A CA 1
ATOM 795 C C . ASP A 1 98 ? 13.618 1.691 11.447 1.00 94.31 98 ASP A C 1
ATOM 797 O O . ASP A 1 98 ? 14.204 0.698 11.865 1.00 94.31 98 ASP A O 1
ATOM 801 N N . TRP A 1 99 ? 12.747 2.365 12.213 1.00 96.69 99 TRP A N 1
ATOM 802 C CA . TRP A 1 99 ? 12.476 1.992 13.607 1.00 96.69 99 TRP A CA 1
ATOM 803 C C . TRP A 1 99 ? 12.008 0.538 13.729 1.00 96.69 99 TRP A C 1
ATOM 805 O O . TRP A 1 99 ? 12.497 -0.201 14.578 1.00 96.69 99 TRP A O 1
ATOM 815 N N . PHE A 1 100 ? 11.067 0.107 12.887 1.00 97.75 100 PHE A N 1
ATOM 816 C CA . PHE A 1 100 ? 10.574 -1.266 12.938 1.00 97.75 100 PHE A CA 1
ATOM 817 C C . PHE A 1 100 ? 11.684 -2.262 12.613 1.00 97.75 100 PHE A C 1
ATOM 819 O O . PHE A 1 100 ? 11.838 -3.244 13.329 1.00 97.75 100 PHE A O 1
ATOM 826 N N . LYS A 1 101 ? 12.491 -1.994 11.585 1.00 94.88 101 LYS A N 1
ATOM 827 C CA . LYS A 1 101 ? 13.615 -2.841 11.187 1.00 94.88 101 LYS A CA 1
ATOM 828 C C . LYS A 1 101 ? 14.639 -3.004 12.313 1.00 94.88 101 LYS A C 1
ATOM 830 O O . LYS A 1 101 ? 15.107 -4.119 12.517 1.00 94.88 101 LYS A O 1
ATOM 835 N N . ASP A 1 102 ? 14.924 -1.937 13.056 1.00 95.62 102 ASP A N 1
ATOM 836 C CA . ASP A 1 102 ? 15.878 -1.952 14.173 1.00 95.62 102 ASP A CA 1
ATOM 837 C C . ASP A 1 102 ? 15.347 -2.699 15.408 1.00 95.62 102 ASP A C 1
ATOM 839 O O . ASP A 1 102 ? 16.123 -3.195 16.220 1.00 95.62 102 ASP A O 1
ATOM 843 N N . ASN A 1 103 ? 14.022 -2.788 15.564 1.00 96.50 103 ASN A N 1
ATOM 844 C CA . ASN A 1 103 ? 13.382 -3.379 16.744 1.00 96.50 103 ASN A CA 1
ATOM 845 C C . ASN A 1 103 ? 12.767 -4.762 16.477 1.00 96.50 103 ASN A C 1
ATOM 847 O O . ASN A 1 103 ? 12.438 -5.495 17.412 1.00 96.50 103 ASN A O 1
ATOM 851 N N . PHE A 1 104 ? 12.571 -5.138 15.216 1.00 94.94 104 PHE A N 1
ATOM 852 C CA . PHE A 1 104 ? 11.967 -6.408 14.852 1.00 94.94 104 PHE A CA 1
ATOM 853 C C . PHE A 1 104 ? 12.980 -7.541 14.987 1.00 94.94 104 PHE A C 1
ATOM 855 O O . PHE A 1 104 ? 14.066 -7.490 14.426 1.00 94.94 104 PHE A O 1
ATOM 862 N N . LYS A 1 105 ? 12.596 -8.614 15.684 1.00 93.75 105 LYS A N 1
ATOM 863 C CA . LYS A 1 105 ? 13.486 -9.746 15.990 1.00 93.75 105 LYS A CA 1
ATOM 864 C C . LYS A 1 105 ? 13.966 -10.519 14.753 1.00 93.75 105 LYS A C 1
ATOM 866 O O . LYS A 1 105 ? 14.977 -11.212 14.822 1.00 93.75 105 LYS A O 1
ATOM 871 N N . TYR A 1 106 ? 13.232 -10.443 13.642 1.00 92.44 106 TYR A N 1
ATOM 872 C CA . TYR A 1 106 ? 13.476 -11.274 12.461 1.00 92.44 106 TYR A CA 1
ATOM 873 C C . TYR A 1 106 ? 13.542 -10.454 11.159 1.00 92.44 106 TYR A C 1
ATOM 875 O O . TYR A 1 106 ? 12.763 -10.715 10.235 1.00 92.44 106 TYR A O 1
ATOM 883 N N . PRO A 1 107 ? 14.439 -9.457 11.043 1.00 88.62 107 PRO A N 1
ATOM 884 C CA . PRO A 1 107 ? 14.482 -8.560 9.887 1.00 88.62 107 PRO A CA 1
ATOM 885 C C . PRO A 1 107 ? 14.797 -9.281 8.566 1.00 88.62 107 PRO A C 1
ATOM 887 O O . PRO A 1 107 ? 14.417 -8.798 7.501 1.00 88.62 107 PRO A O 1
ATOM 890 N N . GLN A 1 108 ? 15.421 -10.461 8.632 1.00 90.62 108 GLN A N 1
ATOM 891 C CA . GLN A 1 108 ? 15.694 -11.357 7.505 1.00 90.62 108 GLN A CA 1
ATOM 892 C C . GLN A 1 108 ? 14.437 -11.973 6.874 1.00 90.62 108 GLN A C 1
ATOM 894 O O . GLN A 1 108 ? 14.525 -12.576 5.810 1.00 90.62 108 GLN A O 1
ATOM 899 N N . ARG A 1 109 ? 13.262 -11.836 7.508 1.00 94.31 109 ARG A N 1
ATOM 900 C CA . ARG A 1 109 ? 11.980 -12.261 6.918 1.00 94.31 109 ARG A CA 1
ATOM 901 C C . ARG A 1 109 ? 11.563 -11.423 5.711 1.00 94.31 109 ARG A C 1
ATOM 903 O O . ARG A 1 109 ? 10.631 -11.816 5.022 1.00 94.31 109 ARG A O 1
ATOM 910 N N . PHE A 1 110 ? 12.228 -10.298 5.468 1.00 96.00 110 PHE A N 1
ATOM 911 C CA . PHE A 1 110 ? 12.055 -9.497 4.266 1.00 96.00 110 PHE A CA 1
ATOM 912 C C . PHE A 1 110 ? 13.392 -9.352 3.551 1.00 96.00 110 PHE A C 1
ATOM 914 O O . PHE A 1 110 ? 14.448 -9.203 4.173 1.00 96.00 110 PHE A O 1
ATOM 921 N N . THR A 1 111 ? 13.342 -9.346 2.227 1.00 96.38 111 THR A N 1
ATOM 922 C CA . THR A 1 111 ? 14.509 -9.041 1.399 1.00 96.38 111 THR A CA 1
ATOM 923 C C . THR A 1 111 ? 14.895 -7.562 1.507 1.00 96.38 111 THR A C 1
ATOM 925 O O . THR A 1 111 ? 14.096 -6.701 1.886 1.00 96.38 111 THR A O 1
ATOM 928 N N . SER A 1 112 ? 16.128 -7.230 1.109 1.00 95.62 112 SER A N 1
ATOM 929 C CA . SER A 1 112 ? 16.582 -5.832 1.031 1.00 95.62 112 SER A CA 1
ATOM 930 C C . SER A 1 112 ? 15.684 -4.980 0.119 1.00 95.62 112 SER A C 1
ATOM 932 O O . SER A 1 112 ? 15.338 -3.851 0.467 1.00 95.62 112 SER A O 1
ATOM 934 N N . SER A 1 113 ? 15.244 -5.529 -1.017 1.00 96.69 113 SER A N 1
ATOM 935 C CA . SER A 1 113 ? 14.369 -4.825 -1.958 1.00 96.69 113 SER A CA 1
ATOM 936 C C . SER A 1 113 ? 12.961 -4.594 -1.402 1.00 96.69 113 SER A C 1
ATOM 938 O O . SER A 1 113 ? 12.395 -3.523 -1.617 1.00 96.69 113 SER A O 1
ATOM 940 N N . GLU A 1 114 ? 12.406 -5.541 -0.642 1.00 97.00 114 GLU A N 1
ATOM 941 C CA . GLU A 1 114 ? 11.118 -5.359 0.041 1.00 97.00 114 GLU A CA 1
ATOM 942 C C . GLU A 1 114 ? 11.194 -4.301 1.134 1.00 97.00 114 GLU A C 1
ATOM 944 O O . GLU A 1 114 ? 10.302 -3.458 1.214 1.00 97.00 114 GLU A O 1
ATOM 949 N N . TRP A 1 115 ? 12.275 -4.283 1.919 1.00 96.25 115 TRP A N 1
ATOM 950 C CA . TRP A 1 115 ? 12.496 -3.227 2.904 1.00 96.25 115 TRP A CA 1
ATOM 951 C C . TRP A 1 115 ? 12.491 -1.846 2.260 1.00 96.25 115 TRP A C 1
ATOM 953 O O . TRP A 1 115 ? 11.771 -0.960 2.717 1.00 96.25 115 TRP A O 1
ATOM 963 N N . LYS A 1 116 ? 13.238 -1.677 1.164 1.00 96.50 116 LYS A N 1
ATOM 964 C CA . LYS A 1 116 ? 13.274 -0.410 0.427 1.00 96.50 116 LYS A CA 1
ATOM 965 C C . LYS A 1 116 ? 11.917 -0.042 -0.172 1.00 96.50 116 LYS A C 1
ATOM 967 O O . LYS A 1 116 ? 11.558 1.131 -0.192 1.00 96.50 116 LYS A O 1
ATOM 972 N N . LEU A 1 117 ? 11.157 -1.023 -0.664 1.00 97.44 117 LEU A N 1
ATOM 973 C CA . LEU A 1 117 ? 9.826 -0.788 -1.216 1.00 97.44 117 LEU A CA 1
ATOM 974 C C . LEU A 1 117 ? 8.845 -0.326 -0.128 1.00 97.44 117 LEU A C 1
ATOM 976 O O . LEU A 1 117 ? 8.167 0.684 -0.310 1.00 97.44 117 LEU A O 1
ATOM 980 N N . LEU A 1 118 ? 8.785 -1.036 1.001 1.00 97.25 118 LEU A N 1
ATOM 981 C CA . LEU A 1 118 ? 7.916 -0.708 2.137 1.00 97.25 118 LEU A CA 1
ATOM 982 C C . LEU A 1 118 ? 8.228 0.678 2.698 1.00 97.25 118 LEU A C 1
ATOM 984 O O . LEU A 1 118 ? 7.336 1.491 2.942 1.00 97.25 118 LEU A O 1
ATOM 988 N N . ASP A 1 119 ? 9.509 0.966 2.859 1.00 95.75 119 ASP A N 1
ATOM 989 C CA . ASP A 1 119 ? 9.998 2.263 3.278 1.00 95.75 119 ASP A CA 1
ATOM 990 C C . ASP A 1 119 ? 9.649 3.380 2.279 1.00 95.75 119 ASP A C 1
ATOM 992 O O . ASP A 1 119 ? 9.064 4.388 2.678 1.00 95.75 119 ASP A O 1
ATOM 996 N N . ALA A 1 120 ? 9.900 3.193 0.978 1.00 95.44 120 ALA A N 1
ATOM 997 C CA . ALA A 1 120 ? 9.598 4.210 -0.026 1.00 95.44 120 ALA A CA 1
ATOM 998 C C . ALA A 1 120 ? 8.113 4.591 -0.056 1.00 95.44 120 ALA A C 1
ATOM 1000 O O . ALA A 1 120 ? 7.789 5.775 -0.186 1.00 95.44 120 ALA A O 1
ATOM 1001 N N . ILE A 1 121 ? 7.216 3.611 0.074 1.00 95.19 121 ILE A N 1
ATOM 1002 C CA . ILE A 1 121 ? 5.776 3.870 0.063 1.00 95.19 121 ILE A CA 1
ATOM 1003 C C . ILE A 1 121 ? 5.303 4.432 1.411 1.00 95.19 121 ILE A C 1
ATOM 1005 O O . ILE A 1 121 ? 4.595 5.438 1.430 1.00 95.19 121 ILE A O 1
ATOM 1009 N N . SER A 1 122 ? 5.744 3.880 2.545 1.00 94.56 122 SER A N 1
ATOM 1010 C CA . SER A 1 122 ? 5.349 4.389 3.872 1.00 94.56 122 SER A CA 1
ATOM 1011 C C . SER A 1 122 ? 5.852 5.815 4.136 1.00 94.56 122 SER A C 1
ATOM 1013 O O . SER A 1 122 ? 5.181 6.624 4.778 1.00 94.56 122 SER A O 1
ATOM 1015 N N . PHE A 1 123 ? 6.995 6.199 3.563 1.00 92.94 123 PHE A N 1
ATOM 1016 C CA . PHE A 1 123 ? 7.486 7.578 3.596 1.00 92.94 123 PHE A CA 1
ATOM 1017 C C . PHE A 1 123 ? 6.553 8.571 2.874 1.00 92.94 123 PHE A C 1
ATOM 1019 O O . PHE A 1 123 ? 6.564 9.784 3.138 1.00 92.94 123 PHE A O 1
ATOM 1026 N N . ILE A 1 124 ? 5.747 8.082 1.933 1.00 92.06 124 ILE A N 1
ATOM 1027 C CA . ILE A 1 124 ? 4.737 8.880 1.241 1.00 92.06 124 ILE A CA 1
ATOM 1028 C C . ILE A 1 124 ? 3.427 8.886 2.027 1.00 92.06 124 ILE A C 1
ATOM 1030 O O . ILE A 1 124 ? 2.874 9.970 2.217 1.00 92.06 124 ILE A O 1
ATOM 1034 N N . GLU A 1 125 ? 2.968 7.718 2.476 1.00 91.31 125 GLU A N 1
ATOM 1035 C CA . GLU A 1 125 ? 1.622 7.531 3.029 1.00 91.31 125 GLU A CA 1
ATOM 1036 C C . GLU A 1 125 ? 1.524 7.791 4.538 1.00 91.31 125 GLU A C 1
ATOM 1038 O O . GLU A 1 125 ? 0.631 8.511 4.982 1.00 91.31 125 GLU A O 1
ATOM 1043 N N . GLY A 1 126 ? 2.422 7.227 5.349 1.00 93.12 126 GLY A N 1
ATOM 1044 C CA . GLY A 1 126 ? 2.281 7.242 6.805 1.00 93.12 126 GLY A CA 1
ATOM 1045 C C . GLY A 1 126 ? 3.219 6.281 7.535 1.00 93.12 126 GLY A C 1
ATOM 1046 O O . GLY A 1 126 ? 3.815 5.385 6.949 1.00 93.12 126 GLY A O 1
ATOM 1047 N N . ALA A 1 127 ? 3.397 6.507 8.835 1.00 97.50 127 ALA A N 1
ATOM 1048 C CA . ALA A 1 127 ? 4.061 5.562 9.732 1.00 97.50 127 ALA A CA 1
ATOM 1049 C C . ALA A 1 127 ? 3.074 4.467 10.181 1.00 97.50 127 ALA A C 1
ATOM 1051 O O . ALA A 1 127 ? 1.878 4.570 9.915 1.00 97.50 127 ALA A O 1
ATOM 1052 N N . PHE A 1 128 ? 3.553 3.455 10.906 1.00 98.50 128 PHE A N 1
ATOM 1053 C CA . PHE A 1 128 ? 2.708 2.379 11.440 1.00 98.50 128 PHE A CA 1
ATOM 1054 C C . PHE A 1 128 ? 1.592 2.893 12.356 1.00 98.50 128 PHE A C 1
ATOM 1056 O O . PHE A 1 128 ? 0.493 2.362 12.346 1.00 98.50 128 PHE A O 1
ATOM 1063 N N . ASP A 1 129 ? 1.832 3.960 13.119 1.00 98.00 129 ASP A N 1
ATOM 1064 C CA . ASP A 1 129 ? 0.837 4.594 13.991 1.00 98.00 129 ASP A CA 1
ATOM 1065 C C . ASP A 1 129 ? 0.137 5.803 13.355 1.00 98.00 129 ASP A C 1
ATOM 1067 O O . ASP A 1 129 ? -0.537 6.564 14.054 1.00 98.00 129 ASP A O 1
ATOM 1071 N N . ALA A 1 130 ? 0.308 6.022 12.049 1.00 97.88 130 ALA A N 1
ATOM 1072 C CA . ALA A 1 130 ? -0.328 7.142 11.371 1.00 97.88 130 ALA A CA 1
ATOM 1073 C C . ALA A 1 130 ? -1.847 6.974 11.344 1.00 97.88 130 ALA A C 1
ATOM 1075 O O . ALA A 1 130 ? -2.352 5.895 11.047 1.00 97.88 130 ALA A O 1
ATOM 1076 N N . ILE A 1 131 ? -2.573 8.058 11.607 1.00 97.25 131 ILE A N 1
ATOM 1077 C CA . ILE A 1 131 ? -4.036 8.099 11.600 1.00 97.25 131 ILE A CA 1
ATOM 1078 C C . ILE A 1 131 ? -4.509 9.351 10.874 1.00 97.25 131 ILE A C 1
ATOM 1080 O O . ILE A 1 131 ? -3.937 10.429 11.035 1.00 97.25 131 ILE A O 1
ATOM 1084 N N . ASN A 1 132 ? -5.614 9.230 10.148 1.00 96.56 132 ASN A N 1
ATOM 1085 C CA . ASN A 1 132 ? -6.391 10.372 9.686 1.00 96.56 132 ASN A CA 1
ATOM 1086 C C . ASN A 1 132 ? -7.887 10.105 9.903 1.00 96.56 132 ASN A C 1
ATOM 1088 O O . ASN A 1 132 ? -8.421 9.079 9.487 1.00 96.56 132 ASN A O 1
ATOM 1092 N N . THR A 1 133 ? -8.559 11.033 10.587 1.00 95.56 133 THR A N 1
ATOM 1093 C CA . THR A 1 133 ? -9.999 10.974 10.901 1.00 95.56 133 THR A CA 1
ATOM 1094 C C . THR A 1 133 ? -10.791 12.152 10.325 1.00 95.56 133 THR A C 1
ATOM 1096 O O . THR A 1 133 ? -11.953 12.395 10.684 1.00 95.56 133 THR A O 1
ATOM 1099 N N . TRP A 1 134 ? -10.156 12.939 9.457 1.00 87.75 134 TRP A N 1
ATOM 1100 C CA . TRP A 1 134 ? -10.684 14.221 9.009 1.00 87.75 134 TRP A CA 1
ATOM 1101 C C . TRP A 1 134 ? -11.430 14.143 7.676 1.00 87.75 134 TRP A C 1
ATOM 1103 O O . TRP A 1 134 ? -12.343 14.933 7.444 1.00 87.75 134 TRP A O 1
ATOM 1113 N N . ASP A 1 135 ? -11.063 13.198 6.813 1.00 87.38 135 ASP A N 1
ATOM 1114 C CA . ASP A 1 135 ? -11.557 13.132 5.440 1.00 87.38 135 ASP A CA 1
ATOM 1115 C C . ASP A 1 135 ? -12.767 12.197 5.239 1.00 87.38 135 ASP A C 1
ATOM 1117 O O . ASP A 1 135 ? -13.356 11.634 6.169 1.00 87.38 135 ASP A O 1
ATOM 1121 N N . ASN A 1 136 ? -13.153 12.042 3.971 1.00 89.50 136 ASN A N 1
ATOM 1122 C CA . ASN A 1 136 ? -14.305 11.252 3.556 1.00 89.50 136 ASN A CA 1
ATOM 1123 C C . ASN A 1 136 ? -14.150 9.751 3.815 1.00 89.50 136 ASN A C 1
ATOM 1125 O O . ASN A 1 136 ? -15.156 9.042 3.758 1.00 89.50 136 ASN A O 1
ATOM 1129 N N . ALA A 1 137 ? -12.939 9.253 4.078 1.00 90.81 137 ALA A N 1
ATOM 1130 C CA . ALA A 1 137 ? -12.718 7.868 4.462 1.00 90.81 137 ALA A CA 1
ATOM 1131 C C . ALA A 1 137 ? -13.151 7.589 5.907 1.00 90.81 137 ALA A C 1
ATOM 1133 O O . ALA A 1 137 ? -13.187 6.424 6.288 1.00 90.81 137 ALA A O 1
ATOM 1134 N N . ILE A 1 138 ? -13.507 8.623 6.687 1.00 94.62 138 ILE A N 1
ATOM 1135 C CA . ILE A 1 138 ? -13.882 8.586 8.111 1.00 94.62 138 ILE A CA 1
ATOM 1136 C C . ILE A 1 138 ? -12.708 8.214 9.021 1.00 94.62 138 ILE A C 1
ATOM 1138 O O . ILE A 1 138 ? -12.476 8.885 10.022 1.00 94.62 138 ILE A O 1
ATOM 1142 N N . PHE A 1 139 ? -11.968 7.167 8.692 1.00 97.81 139 PHE A N 1
ATOM 1143 C CA . PHE A 1 139 ? -10.811 6.715 9.440 1.00 97.81 139 PHE A CA 1
ATOM 1144 C C . PHE A 1 139 ? -9.849 5.985 8.499 1.00 97.81 139 PHE A C 1
ATOM 1146 O O . PHE A 1 139 ? -10.249 5.046 7.798 1.00 97.81 139 PHE A O 1
ATOM 1153 N N . SER A 1 140 ? -8.585 6.392 8.498 1.00 97.81 140 SER A N 1
ATOM 1154 C CA . SER A 1 140 ? -7.487 5.655 7.879 1.00 97.81 140 SER A CA 1
ATOM 1155 C C . SER A 1 140 ? -6.330 5.463 8.847 1.00 97.81 140 SER A C 1
ATOM 1157 O O . SER A 1 140 ? -6.135 6.265 9.762 1.00 97.81 140 SER A O 1
ATOM 1159 N N . PHE A 1 1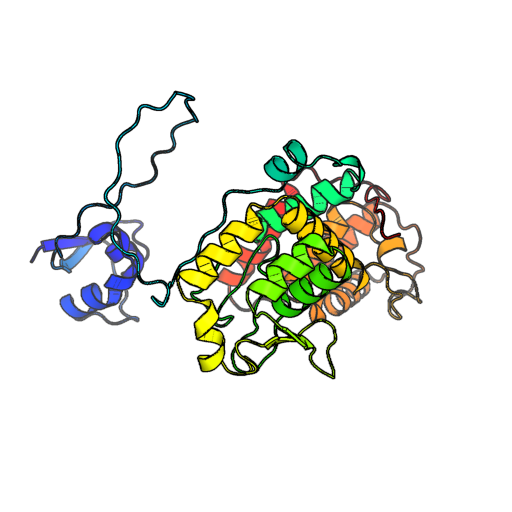41 ? -5.575 4.384 8.643 1.00 98.31 141 PHE A N 1
ATOM 1160 C CA . PHE A 1 141 ? -4.522 3.960 9.557 1.00 98.31 141 PHE A CA 1
ATOM 1161 C C . PHE A 1 141 ? -3.306 3.376 8.827 1.00 98.31 141 PHE A C 1
ATOM 1163 O O . PHE A 1 141 ? -3.460 2.691 7.818 1.00 98.31 141 PHE A O 1
ATOM 1170 N N . GLY A 1 142 ? -2.114 3.609 9.372 1.00 98.00 142 GLY A N 1
ATOM 1171 C CA . GLY A 1 142 ? -0.921 2.819 9.086 1.00 98.00 142 GLY A CA 1
ATOM 1172 C C . GLY A 1 142 ? -0.127 3.207 7.834 1.00 98.00 142 GLY A C 1
ATOM 1173 O O . GLY A 1 142 ? -0.347 4.259 7.217 1.00 98.00 142 GLY A O 1
ATOM 1174 N N . ILE A 1 143 ? 0.813 2.334 7.461 1.00 97.06 143 ILE A N 1
ATOM 1175 C CA . ILE A 1 143 ? 1.875 2.568 6.471 1.00 97.06 143 ILE A CA 1
ATOM 1176 C C . ILE A 1 143 ? 1.374 2.771 5.045 1.00 97.06 143 ILE A C 1
ATOM 1178 O O . ILE A 1 143 ? 2.130 3.281 4.228 1.00 97.06 143 ILE A O 1
ATOM 1182 N N . LEU A 1 144 ? 0.127 2.397 4.744 1.00 95.88 144 LEU A N 1
ATOM 1183 C CA . LEU A 1 144 ? -0.543 2.662 3.464 1.00 95.88 144 LEU A CA 1
ATOM 1184 C C . LEU A 1 144 ? -1.875 3.406 3.626 1.00 95.88 144 LEU A C 1
ATOM 1186 O O . LEU A 1 144 ? -2.670 3.436 2.688 1.00 95.88 144 LEU A O 1
ATOM 1190 N N . GLN A 1 145 ? -2.146 3.971 4.809 1.00 95.25 145 GLN A N 1
ATOM 1191 C CA . GLN A 1 145 ? -3.411 4.647 5.112 1.00 95.25 145 GLN A CA 1
ATOM 1192 C C . GLN A 1 145 ? -4.639 3.776 4.783 1.00 95.25 145 GLN A C 1
ATOM 1194 O O . GLN A 1 145 ? -5.571 4.197 4.097 1.00 95.25 145 GLN A O 1
ATOM 1199 N N . TRP A 1 146 ? -4.651 2.543 5.296 1.00 97.38 146 TRP A N 1
ATOM 12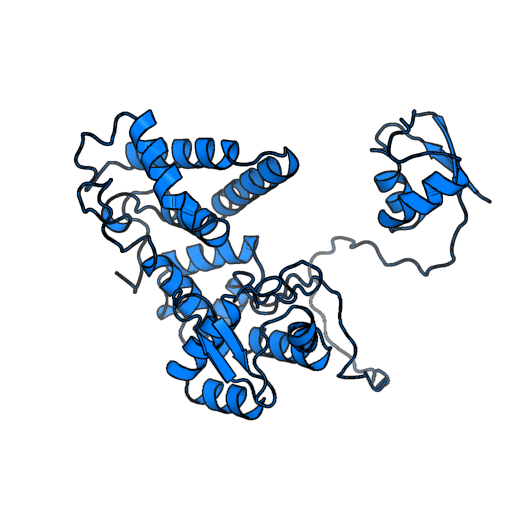00 C CA . TRP A 1 146 ? -5.756 1.598 5.148 1.00 97.38 146 TRP A CA 1
ATOM 1201 C C . TRP A 1 146 ? -7.055 2.228 5.646 1.00 97.38 146 TRP A C 1
ATOM 1203 O O . TRP A 1 146 ? -7.142 2.645 6.800 1.00 97.38 146 TRP A O 1
ATOM 1213 N N . THR A 1 147 ? -8.071 2.297 4.789 1.00 97.38 147 THR A N 1
ATOM 1214 C CA . THR A 1 147 ? -9.307 3.035 5.085 1.00 97.38 147 THR A CA 1
ATOM 1215 C C . THR A 1 147 ? -10.422 2.130 5.597 1.00 97.38 147 THR A C 1
ATOM 1217 O O . THR A 1 147 ? -10.492 0.954 5.240 1.00 97.38 147 THR A O 1
ATOM 1220 N N . VAL A 1 148 ? -11.363 2.691 6.360 1.00 97.81 148 VAL A N 1
ATOM 1221 C CA . VAL A 1 148 ? -12.654 2.036 6.675 1.00 97.81 148 VAL A CA 1
ATOM 1222 C C . VAL A 1 148 ? -13.708 2.221 5.574 1.00 97.81 148 VAL A C 1
ATOM 1224 O O . VAL A 1 148 ? -14.828 1.718 5.684 1.00 97.81 148 VAL A O 1
ATOM 1227 N N . GLY A 1 149 ? -13.348 2.928 4.500 1.00 95.12 149 GLY A N 1
ATOM 1228 C CA . GLY A 1 149 ? -14.200 3.209 3.348 1.00 95.12 149 GLY A CA 1
ATOM 1229 C C . GLY A 1 149 ? -15.098 4.433 3.533 1.00 95.12 149 GLY A C 1
ATOM 1230 O O . GLY A 1 149 ? -15.548 4.750 4.636 1.00 95.12 149 GLY A O 1
ATOM 1231 N N . SER A 1 150 ? -15.407 5.113 2.429 1.00 94.25 150 SER A N 1
ATOM 1232 C CA . SER A 1 150 ? -16.208 6.342 2.433 1.00 94.25 150 SER A CA 1
ATOM 1233 C C . SER A 1 150 ? -17.705 6.074 2.320 1.00 94.25 150 SER A C 1
ATOM 1235 O O . SER A 1 150 ? -18.126 5.235 1.527 1.00 94.25 150 SER A O 1
ATOM 1237 N N . GLY A 1 151 ? -18.541 6.804 3.063 1.00 94.38 151 GLY A N 1
ATOM 1238 C CA . GLY A 1 151 ? -19.989 6.658 2.924 1.00 94.38 151 GLY A CA 1
ATOM 1239 C C . GLY A 1 151 ? -20.438 5.229 3.227 1.00 94.38 151 GLY A C 1
ATOM 1240 O O . GLY A 1 151 ? -20.071 4.644 4.251 1.00 94.38 151 GLY A O 1
ATOM 1241 N N . LYS A 1 152 ? -21.188 4.655 2.282 1.00 95.56 152 LYS A N 1
ATOM 1242 C CA . LYS A 1 152 ? -21.625 3.252 2.304 1.00 95.56 152 LYS A CA 1
ATOM 1243 C C . LYS A 1 152 ? -20.591 2.268 1.743 1.00 95.56 152 LYS A C 1
ATOM 1245 O O . LYS A 1 152 ? -20.778 1.057 1.835 1.00 95.56 152 LYS A O 1
ATOM 1250 N N . TRP A 1 153 ? -19.501 2.763 1.161 1.00 96.00 153 TRP A N 1
ATOM 1251 C CA . TRP A 1 153 ? -18.492 1.921 0.529 1.00 96.00 153 TRP A CA 1
ATOM 1252 C C . TRP A 1 153 ? -17.590 1.247 1.571 1.00 96.00 153 TRP A C 1
ATOM 1254 O O . TRP A 1 153 ? -17.275 1.865 2.597 1.00 96.00 153 TRP A O 1
ATOM 1264 N N . PRO A 1 154 ? -17.187 -0.012 1.338 1.00 97.44 154 PRO A N 1
ATOM 1265 C CA . PRO A 1 154 ? -16.262 -0.735 2.204 1.00 97.44 154 PRO A CA 1
ATOM 1266 C C . PRO A 1 154 ? -14.831 -0.188 2.077 1.00 97.44 154 PRO A C 1
ATOM 1268 O O . PRO A 1 154 ? -14.527 0.597 1.176 1.00 97.44 154 PRO A O 1
ATOM 1271 N N . GLY A 1 155 ? -13.947 -0.602 2.983 1.00 96.94 155 GLY A N 1
ATOM 1272 C CA . GLY A 1 155 ? -12.536 -0.205 2.991 1.00 96.94 155 GLY A CA 1
ATOM 1273 C C . GLY A 1 155 ? -11.579 -1.383 3.162 1.00 96.94 155 GLY A C 1
ATOM 1274 O O . GLY A 1 155 ? -12.004 -2.509 3.418 1.00 96.94 155 GLY A O 1
ATOM 1275 N N . GLU A 1 156 ? -10.279 -1.128 3.021 1.00 97.31 156 GLU A N 1
ATOM 1276 C CA . GLU A 1 156 ? -9.234 -2.158 3.134 1.00 97.31 156 GLU A CA 1
ATOM 1277 C C . GLU A 1 156 ? -8.819 -2.445 4.585 1.00 97.31 156 GLU A C 1
ATOM 1279 O O . GLU A 1 156 ? -8.322 -3.532 4.871 1.00 97.31 156 GLU A O 1
ATOM 1284 N N . LEU A 1 157 ? -9.040 -1.515 5.522 1.00 98.38 157 LEU A N 1
ATOM 1285 C CA . LEU A 1 157 ? -8.651 -1.696 6.924 1.00 98.38 157 LEU A CA 1
ATOM 1286 C C . LEU A 1 157 ? -9.345 -2.905 7.586 1.00 98.38 157 LEU A C 1
ATOM 1288 O O . LEU A 1 157 ? -8.660 -3.679 8.256 1.00 98.38 157 LEU A O 1
ATOM 1292 N N . PRO A 1 158 ? -10.649 -3.170 7.364 1.00 98.44 158 PRO A N 1
ATOM 1293 C CA . PRO A 1 158 ? -11.265 -4.419 7.813 1.00 98.44 158 PRO A CA 1
ATOM 1294 C C . PRO A 1 158 ? -10.587 -5.674 7.249 1.00 98.44 158 PRO A C 1
ATOM 1296 O O . PRO A 1 158 ? -10.466 -6.674 7.953 1.00 98.44 158 PRO A O 1
ATOM 1299 N N . VAL A 1 159 ? -10.092 -5.629 6.010 1.00 98.31 159 VAL A N 1
ATOM 1300 C CA . VAL A 1 159 ? -9.403 -6.769 5.384 1.00 98.31 159 VAL A CA 1
ATOM 1301 C C . VAL A 1 159 ? -8.025 -6.994 5.999 1.00 98.31 159 VAL A C 1
ATOM 1303 O O . VAL A 1 159 ? -7.680 -8.143 6.263 1.00 98.31 159 VAL A O 1
ATOM 1306 N N . LEU A 1 160 ? -7.286 -5.928 6.329 1.00 98.44 160 LEU A N 1
ATOM 1307 C CA . LEU A 1 160 ? -6.055 -6.030 7.123 1.00 98.44 160 LEU A CA 1
ATOM 1308 C C . LEU A 1 160 ? -6.328 -6.699 8.479 1.00 98.44 160 LEU A C 1
ATOM 1310 O O . LEU A 1 160 ? -5.614 -7.616 8.875 1.00 98.44 160 LEU A O 1
ATOM 1314 N N . ILE A 1 161 ? -7.386 -6.287 9.182 1.00 98.31 161 ILE A N 1
ATOM 1315 C CA . ILE A 1 161 ? -7.742 -6.892 10.472 1.00 98.31 161 ILE A CA 1
ATOM 1316 C C . ILE A 1 161 ? -8.105 -8.373 10.319 1.00 98.31 161 ILE A C 1
ATOM 1318 O O . ILE A 1 161 ? -7.676 -9.187 11.136 1.00 98.31 161 ILE A O 1
ATOM 1322 N N . LYS A 1 162 ? -8.843 -8.753 9.269 1.00 98.00 162 LYS A N 1
ATOM 1323 C CA . LYS A 1 162 ? -9.096 -10.168 8.962 1.00 98.00 162 LYS A CA 1
ATOM 1324 C C . LYS A 1 162 ? -7.786 -10.923 8.719 1.00 98.00 162 LYS A C 1
ATOM 1326 O O . LYS A 1 162 ? -7.569 -11.951 9.350 1.00 98.00 162 LYS A O 1
ATOM 1331 N N . PHE A 1 163 ? -6.909 -10.381 7.876 1.00 98.06 163 PHE A N 1
ATOM 1332 C CA . PHE A 1 163 ? -5.607 -10.971 7.569 1.00 98.06 163 PHE A CA 1
ATOM 1333 C C . PHE A 1 163 ? -4.772 -11.201 8.837 1.00 98.06 163 PHE A C 1
ATOM 1335 O O . PHE A 1 163 ? -4.241 -12.291 9.033 1.00 98.06 163 PHE A O 1
ATOM 1342 N N . ILE A 1 164 ? -4.725 -10.225 9.749 1.00 98.19 164 ILE A N 1
ATOM 1343 C CA . ILE A 1 164 ? -4.044 -10.363 11.044 1.00 98.19 164 ILE A CA 1
ATOM 1344 C C . ILE A 1 164 ? -4.659 -11.488 11.880 1.00 98.19 164 ILE A C 1
ATOM 1346 O O . ILE A 1 164 ? -3.926 -12.310 12.424 1.00 98.19 164 ILE A O 1
ATOM 1350 N N . LYS A 1 165 ? -5.993 -11.545 11.977 1.00 97.19 165 LYS A N 1
ATOM 1351 C CA . LYS A 1 165 ? -6.686 -12.574 12.768 1.00 97.19 165 LYS A CA 1
ATOM 1352 C C . LYS A 1 165 ? -6.406 -13.991 12.262 1.00 97.19 165 LYS A C 1
ATOM 1354 O O . LYS A 1 165 ? -6.348 -14.911 13.068 1.00 97.19 165 LYS A O 1
ATOM 1359 N N . GLU A 1 166 ? -6.226 -14.156 10.956 1.00 97.12 166 GLU A N 1
ATOM 1360 C CA . GLU A 1 166 ? -5.962 -15.456 10.327 1.00 97.12 166 GLU A CA 1
ATOM 1361 C C . GLU A 1 166 ? -4.499 -15.892 10.430 1.00 97.12 166 GLU A C 1
ATOM 1363 O O . GLU A 1 166 ? -4.218 -17.084 10.440 1.00 97.12 166 GLU A O 1
ATOM 1368 N N . ASN A 1 167 ? -3.570 -14.941 10.534 1.00 97.31 167 ASN A N 1
ATOM 1369 C CA . ASN A 1 167 ? -2.137 -15.219 10.427 1.00 97.31 167 ASN A CA 1
ATOM 1370 C C . ASN A 1 167 ? -1.357 -14.961 11.729 1.00 97.31 167 ASN A C 1
ATOM 1372 O O . ASN A 1 167 ? -0.161 -15.236 11.796 1.00 97.31 167 ASN A O 1
ATOM 1376 N N . ASN A 1 168 ? -2.001 -14.440 12.780 1.00 97.38 168 ASN A N 1
ATOM 1377 C CA . ASN A 1 168 ? -1.375 -14.222 14.082 1.00 97.38 168 ASN A CA 1
ATOM 1378 C C . ASN A 1 168 ? -2.374 -14.455 15.227 1.00 97.38 168 ASN A C 1
ATOM 1380 O O . ASN A 1 168 ? -3.161 -13.577 15.581 1.00 97.38 168 ASN A O 1
ATOM 1384 N N . SER A 1 169 ? -2.314 -15.635 15.850 1.00 96.88 169 SER A N 1
ATOM 1385 C CA . SER A 1 169 ? -3.260 -16.060 16.894 1.00 96.88 169 SER A CA 1
ATOM 1386 C C . SER A 1 169 ? -3.243 -15.172 18.146 1.00 96.88 169 SER A C 1
ATOM 1388 O O . SER A 1 169 ? -4.285 -14.948 18.766 1.00 96.88 169 SER A O 1
ATOM 1390 N N . ARG A 1 170 ? -2.083 -14.613 18.514 1.00 96.06 170 ARG A N 1
ATOM 1391 C CA . ARG A 1 170 ? -1.947 -13.703 19.661 1.00 96.06 170 ARG A CA 1
ATOM 1392 C C . ARG A 1 170 ? -2.664 -12.380 19.401 1.00 96.06 170 ARG A C 1
ATOM 1394 O O . ARG A 1 170 ? -3.454 -11.933 20.235 1.00 96.06 170 ARG A O 1
ATOM 1401 N N . LEU A 1 171 ? -2.425 -11.770 18.240 1.00 97.00 171 LEU A N 1
ATOM 1402 C CA . LEU A 1 171 ? -3.136 -10.559 17.830 1.00 97.00 171 LEU A CA 1
ATOM 1403 C C . LEU A 1 171 ? -4.621 -10.836 17.601 1.00 97.00 171 LEU A C 1
ATOM 1405 O O . LEU A 1 171 ? -5.445 -9.997 17.956 1.00 97.00 171 LEU A O 1
ATOM 1409 N N . ALA A 1 172 ? -4.977 -12.016 17.089 1.00 97.12 172 ALA A N 1
ATOM 1410 C CA . ALA A 1 172 ? -6.364 -12.421 16.907 1.00 97.12 172 ALA A CA 1
ATOM 1411 C C . ALA A 1 172 ? -7.144 -12.383 18.227 1.00 97.12 172 ALA A C 1
ATOM 1413 O O . ALA A 1 172 ? -8.201 -11.752 18.284 1.00 97.12 172 ALA A O 1
ATOM 1414 N N . LYS A 1 173 ? -6.587 -12.970 19.298 1.00 96.25 173 LYS A N 1
ATOM 1415 C CA . LYS A 1 173 ? -7.166 -12.928 20.652 1.00 96.25 173 LYS A CA 1
ATOM 1416 C C . LYS A 1 173 ? -7.333 -11.489 21.151 1.00 96.25 173 LYS A C 1
ATOM 1418 O O . LYS A 1 173 ? -8.415 -11.128 21.607 1.00 96.25 173 LYS A O 1
ATOM 1423 N N . LYS A 1 174 ? -6.302 -10.648 20.991 1.00 95.44 174 LYS A N 1
ATOM 1424 C CA . LYS A 1 174 ? -6.348 -9.224 21.377 1.00 95.44 174 LYS A CA 1
ATOM 1425 C C . LYS A 1 174 ? -7.413 -8.440 20.602 1.00 95.44 174 LYS A C 1
ATOM 1427 O O . LYS A 1 174 ? -8.110 -7.614 21.172 1.00 95.44 174 LYS A O 1
ATOM 1432 N N . ILE A 1 175 ? -7.552 -8.668 19.300 1.00 95.19 175 ILE A N 1
ATOM 1433 C CA . ILE A 1 175 ? -8.558 -7.984 18.474 1.00 95.19 175 ILE A CA 1
ATOM 1434 C C . ILE A 1 175 ? -9.966 -8.473 18.831 1.00 95.19 175 ILE A C 1
ATOM 1436 O O . ILE A 1 175 ? -10.903 -7.678 18.893 1.00 95.19 175 ILE A O 1
ATOM 1440 N N . GLN A 1 176 ? -10.121 -9.772 19.096 1.00 93.31 176 GLN A N 1
ATOM 1441 C CA . GLN A 1 176 ? -11.397 -10.354 19.498 1.00 93.31 176 GLN A CA 1
ATOM 1442 C C . GLN A 1 176 ? -11.878 -9.806 20.844 1.00 93.31 176 GLN A C 1
ATOM 1444 O O . GLN A 1 176 ? -13.058 -9.478 20.959 1.00 93.31 176 GLN A O 1
ATOM 1449 N N . SER A 1 177 ? -10.984 -9.613 21.821 1.00 94.12 177 SER A N 1
ATOM 1450 C CA . SER A 1 177 ? -11.345 -9.018 23.117 1.00 94.12 177 SER A CA 1
ATOM 1451 C C . SER A 1 177 ? -11.799 -7.557 23.016 1.00 94.12 177 SER A C 1
ATOM 1453 O O . SER A 1 177 ? -12.459 -7.058 23.920 1.00 94.12 177 SER A O 1
ATOM 1455 N N . LEU A 1 178 ? -11.486 -6.864 21.916 1.00 93.19 178 LEU A N 1
ATOM 1456 C CA . LEU A 1 178 ? -11.977 -5.509 21.638 1.00 93.19 178 LEU A CA 1
ATOM 1457 C C . LEU A 1 178 ? -13.369 -5.493 20.987 1.00 93.19 178 LEU A C 1
ATOM 1459 O O . LEU A 1 178 ? -13.910 -4.418 20.733 1.00 93.19 178 LEU A O 1
ATOM 1463 N N . GLY A 1 179 ? -13.941 -6.662 20.680 1.00 92.75 179 GLY A N 1
ATOM 1464 C CA . GLY A 1 179 ? -15.254 -6.782 20.046 1.00 92.75 179 GLY A CA 1
ATOM 1465 C C . GLY A 1 179 ? -15.273 -6.432 18.554 1.00 92.75 179 GLY A C 1
ATOM 1466 O O . GLY A 1 179 ? -16.351 -6.197 18.008 1.00 92.75 179 GLY A O 1
ATOM 1467 N N . ILE A 1 180 ? -14.112 -6.397 17.883 1.00 93.00 180 ILE A N 1
ATOM 1468 C CA . ILE A 1 180 ? -14.026 -6.112 16.444 1.00 93.00 180 ILE A CA 1
ATOM 1469 C C . ILE A 1 180 ? -14.231 -7.393 15.625 1.00 93.00 180 ILE A C 1
ATOM 1471 O O . ILE A 1 180 ? -13.421 -8.331 15.638 1.00 93.00 180 ILE A O 1
ATOM 1475 N N . GLY A 1 181 ? -15.300 -7.396 14.835 1.00 95.25 181 GLY A N 1
ATOM 1476 C CA . GLY A 1 181 ? -15.531 -8.340 13.747 1.00 95.25 181 GLY A CA 1
ATOM 1477 C C . GLY A 1 181 ? -15.279 -7.714 12.375 1.00 95.25 181 GLY A C 1
ATOM 1478 O O . GLY A 1 181 ? -15.121 -6.502 12.238 1.00 95.25 181 GLY A O 1
ATOM 1479 N N . VAL A 1 182 ? -15.255 -8.554 11.342 1.00 97.50 182 VAL A N 1
ATOM 1480 C CA . VAL A 1 182 ? -15.076 -8.137 9.946 1.00 97.50 182 VAL A CA 1
ATOM 1481 C C . VAL A 1 182 ? -16.116 -8.841 9.083 1.00 97.50 182 VAL A C 1
ATOM 1483 O O . VAL A 1 182 ? -16.310 -10.047 9.215 1.00 97.50 182 VAL A O 1
ATOM 1486 N N . LYS A 1 183 ? -16.745 -8.093 8.177 1.00 97.00 183 LYS A N 1
ATOM 1487 C CA . LYS A 1 183 ? -17.595 -8.601 7.096 1.00 97.00 183 LYS A CA 1
ATOM 1488 C C . LYS A 1 183 ? -16.979 -8.199 5.759 1.00 97.00 183 LYS A C 1
ATOM 1490 O O . LYS A 1 183 ? -16.918 -7.010 5.459 1.00 97.00 183 LYS A O 1
ATOM 1495 N N . LEU A 1 184 ? -16.526 -9.162 4.960 1.00 97.38 184 LEU A N 1
ATOM 1496 C CA . LEU A 1 184 ? -16.001 -8.874 3.621 1.00 97.38 184 LEU A CA 1
ATOM 1497 C C . LEU A 1 184 ? -17.114 -8.431 2.668 1.00 97.38 184 LEU A C 1
ATOM 1499 O O . LEU A 1 184 ? -18.274 -8.825 2.817 1.00 97.38 184 LEU A O 1
ATOM 1503 N N . HIS A 1 185 ? -16.757 -7.610 1.684 1.00 95.81 185 HIS A N 1
ATOM 1504 C CA . HIS A 1 185 ? -17.669 -7.253 0.612 1.00 95.81 185 HIS A CA 1
ATOM 1505 C C . HIS A 1 185 ? -17.843 -8.455 -0.338 1.00 95.81 185 HIS A C 1
ATOM 1507 O O . HIS A 1 185 ? -16.853 -9.024 -0.798 1.00 95.81 185 HIS A O 1
ATOM 1513 N N . PRO A 1 186 ? -19.082 -8.855 -0.681 1.00 92.06 186 PRO A N 1
ATOM 1514 C CA . PRO A 1 186 ? -19.337 -10.119 -1.380 1.00 92.06 186 PRO A CA 1
ATOM 1515 C C . PRO A 1 186 ? -18.760 -10.171 -2.799 1.00 92.06 186 PRO A C 1
ATOM 1517 O O . PRO A 1 186 ? -18.473 -11.246 -3.308 1.00 92.06 186 PRO A O 1
ATOM 1520 N N . ARG A 1 187 ? -18.592 -9.012 -3.448 1.00 92.69 187 ARG A N 1
ATOM 1521 C CA . ARG A 1 187 ? -18.063 -8.904 -4.821 1.00 92.69 187 ARG A CA 1
ATOM 1522 C C . ARG A 1 187 ? -16.644 -8.345 -4.888 1.00 92.69 187 ARG A C 1
ATOM 1524 O O . ARG A 1 187 ? -16.106 -8.186 -5.976 1.00 92.69 187 ARG A O 1
ATOM 1531 N N . ASP A 1 188 ? -16.064 -7.993 -3.743 1.00 91.38 188 ASP A N 1
ATOM 1532 C CA . ASP A 1 188 ? -14.699 -7.478 -3.680 1.00 91.38 188 ASP A CA 1
ATOM 1533 C C . ASP A 1 188 ? -14.015 -7.995 -2.410 1.00 91.38 188 ASP A C 1
ATOM 1535 O O . ASP A 1 188 ? -14.158 -7.393 -1.347 1.00 91.38 188 ASP A O 1
ATOM 1539 N N . PRO A 1 189 ? -13.246 -9.092 -2.497 1.00 90.56 189 PRO A N 1
ATOM 1540 C CA . PRO A 1 189 ? -12.571 -9.656 -1.332 1.00 90.56 189 PRO A CA 1
ATOM 1541 C C . PRO A 1 189 ? -11.466 -8.741 -0.780 1.00 90.56 189 PRO A C 1
ATOM 1543 O O . PRO A 1 189 ? -10.920 -9.019 0.286 1.00 90.56 189 PRO A O 1
ATOM 1546 N N . ASN A 1 190 ? -11.119 -7.656 -1.483 1.00 93.62 190 ASN A N 1
ATOM 1547 C CA . ASN A 1 190 ? -10.107 -6.701 -1.043 1.00 93.62 190 ASN A CA 1
ATOM 1548 C C . ASN A 1 190 ? -10.672 -5.595 -0.154 1.00 93.62 190 ASN A C 1
ATOM 1550 O O . ASN A 1 190 ? -9.895 -4.797 0.369 1.00 93.62 190 ASN A O 1
ATOM 1554 N N . SER A 1 191 ? -11.989 -5.551 0.045 1.00 96.50 191 SER A N 1
ATOM 1555 C CA . SER A 1 191 ? -12.633 -4.577 0.912 1.00 96.50 191 SER A CA 1
ATOM 1556 C C . SER A 1 191 ? -13.663 -5.227 1.839 1.00 96.50 191 SER A C 1
ATOM 1558 O O . SER A 1 191 ? -14.177 -6.322 1.604 1.00 96.50 191 SER A O 1
ATOM 1560 N N . GLY A 1 192 ? -13.950 -4.563 2.955 1.00 98.06 192 GLY A N 1
ATOM 1561 C CA . GLY A 1 192 ? -14.956 -5.013 3.905 1.00 98.06 192 GLY A CA 1
ATOM 1562 C C . GLY A 1 192 ? -15.457 -3.913 4.828 1.00 98.06 192 GLY A C 1
ATOM 1563 O O . GLY A 1 192 ? -15.124 -2.735 4.687 1.00 98.06 192 GLY A O 1
ATOM 1564 N N . TYR A 1 193 ? -16.260 -4.336 5.795 1.00 98.50 193 TYR A N 1
ATOM 1565 C CA . TYR A 1 193 ? -16.835 -3.531 6.858 1.00 98.50 193 TYR A CA 1
ATOM 1566 C C . TYR A 1 193 ? -16.400 -4.082 8.208 1.00 98.50 193 TYR A C 1
ATOM 1568 O O . TYR A 1 193 ? -16.267 -5.296 8.387 1.00 98.50 193 TYR A O 1
ATOM 1576 N N . PHE A 1 194 ? -16.235 -3.195 9.181 1.00 98.31 194 PHE A N 1
ATOM 1577 C CA . PHE A 1 194 ? -16.146 -3.620 10.569 1.00 98.31 194 PHE A CA 1
ATOM 1578 C C . PHE A 1 194 ? -17.520 -4.010 11.109 1.00 98.31 194 PHE A C 1
ATOM 1580 O O . PHE A 1 194 ? -18.545 -3.453 10.714 1.00 98.31 194 PHE A O 1
ATOM 1587 N N . ILE A 1 195 ? -17.515 -4.963 12.034 1.00 97.75 195 ILE A N 1
ATOM 1588 C CA . ILE A 1 195 ? -18.636 -5.268 12.917 1.00 97.75 195 ILE A CA 1
ATOM 1589 C C . ILE A 1 195 ? -18.209 -4.838 14.315 1.00 97.75 195 ILE A C 1
ATOM 1591 O O . ILE A 1 195 ? -17.152 -5.258 14.782 1.00 97.75 195 ILE A O 1
ATOM 1595 N N . LEU A 1 196 ? -19.023 -4.027 14.980 1.00 95.25 196 LEU A N 1
ATOM 1596 C CA . LEU A 1 196 ? -18.814 -3.642 16.371 1.00 95.25 196 LEU A CA 1
ATOM 1597 C C . LEU A 1 196 ? -20.138 -3.766 17.119 1.00 95.25 196 LEU A C 1
ATOM 1599 O O . LEU A 1 196 ? -21.167 -3.330 16.613 1.00 95.25 196 LEU A O 1
ATOM 1603 N N . ASN A 1 197 ? -20.126 -4.386 18.302 1.00 88.00 197 ASN A N 1
ATOM 1604 C CA . ASN A 1 197 ? -21.336 -4.633 19.100 1.00 88.00 197 ASN A CA 1
ATOM 1605 C C . ASN A 1 197 ? -22.461 -5.297 18.282 1.00 88.00 197 ASN A C 1
ATOM 1607 O O . ASN A 1 197 ? -23.614 -4.885 18.340 1.00 88.00 197 ASN A O 1
ATOM 1611 N N . ARG A 1 198 ? -22.103 -6.304 17.470 1.00 88.81 198 ARG A N 1
ATOM 1612 C CA . ARG A 1 198 ? -23.003 -7.023 16.541 1.00 88.81 198 ARG A CA 1
ATOM 1613 C C . ARG A 1 198 ? -23.609 -6.167 15.413 1.00 88.81 198 ARG A C 1
ATOM 1615 O O . ARG A 1 198 ? -24.359 -6.698 14.602 1.00 88.81 198 ARG A O 1
ATOM 1622 N N . ALA A 1 199 ? -23.242 -4.891 15.289 1.00 95.38 199 ALA A N 1
ATOM 1623 C CA . ALA A 1 199 ? -23.687 -4.010 14.214 1.00 95.38 199 ALA A CA 1
ATOM 1624 C C . ALA A 1 199 ? -22.613 -3.855 13.127 1.00 95.38 199 ALA A C 1
ATOM 1626 O O . ALA A 1 199 ? -21.443 -3.603 13.415 1.00 95.38 199 ALA A O 1
ATOM 1627 N N . VAL A 1 200 ? -23.014 -3.971 11.859 1.00 97.88 200 VAL A N 1
ATOM 1628 C CA . VAL A 1 200 ? -22.141 -3.684 10.710 1.00 97.88 200 VAL A CA 1
ATOM 1629 C C . VAL A 1 200 ? -22.009 -2.169 10.537 1.00 97.88 200 VAL A C 1
ATOM 1631 O O . VAL A 1 200 ? -23.016 -1.462 10.483 1.00 97.88 200 VAL A O 1
ATOM 1634 N N . LEU A 1 201 ? -20.779 -1.668 10.407 1.00 97.88 201 LEU A N 1
ATOM 1635 C CA . LEU A 1 201 ? -20.480 -0.249 10.191 1.00 97.88 201 LEU A CA 1
ATOM 1636 C C . LEU A 1 201 ? -20.518 0.104 8.692 1.00 97.88 201 LEU A C 1
ATOM 1638 O O . LEU A 1 201 ? -19.497 0.391 8.069 1.00 97.88 201 LEU A O 1
ATOM 1642 N N . ASP A 1 202 ? -21.708 0.048 8.100 1.00 96.69 202 ASP A N 1
ATOM 1643 C CA . ASP A 1 202 ? -21.964 0.186 6.657 1.00 96.69 202 ASP A CA 1
ATOM 1644 C C . ASP A 1 202 ? -22.436 1.582 6.214 1.00 96.69 202 ASP A C 1
ATOM 1646 O O . ASP A 1 202 ? -22.767 1.791 5.049 1.00 96.69 202 ASP A O 1
ATOM 1650 N N . THR A 1 203 ? -22.434 2.567 7.112 1.00 96.75 203 THR A N 1
ATOM 1651 C CA . THR A 1 203 ? -22.735 3.973 6.801 1.00 96.75 203 THR A CA 1
ATOM 1652 C C . THR A 1 203 ? -21.711 4.900 7.448 1.00 96.75 203 THR A C 1
ATOM 1654 O O . THR A 1 203 ? -21.057 4.522 8.421 1.00 96.75 203 THR A O 1
ATOM 1657 N N . SER A 1 204 ? -21.588 6.138 6.950 1.00 95.25 204 SER A N 1
ATOM 1658 C CA . SER A 1 204 ? -20.712 7.146 7.569 1.00 95.25 204 SER A CA 1
ATOM 1659 C C . SER A 1 204 ? -21.013 7.336 9.052 1.00 95.25 204 SER A C 1
ATOM 1661 O O . SER A 1 204 ? -20.080 7.410 9.842 1.00 95.25 204 SER A O 1
ATOM 1663 N N . GLU A 1 205 ? -22.295 7.389 9.426 1.00 95.25 205 GLU A N 1
ATOM 1664 C CA . GLU A 1 205 ? -22.706 7.617 10.813 1.00 95.25 205 GLU A CA 1
ATOM 1665 C C . GLU A 1 205 ? -22.257 6.474 11.720 1.00 95.25 205 GLU A C 1
ATOM 1667 O O . GLU A 1 205 ? -21.579 6.705 12.716 1.00 95.25 205 GLU A O 1
ATOM 1672 N N . LYS A 1 206 ? -22.510 5.224 11.314 1.00 96.94 206 LYS A N 1
ATOM 1673 C CA . LYS A 1 206 ? -22.061 4.057 12.081 1.00 96.94 206 LYS A CA 1
ATOM 1674 C C . LYS A 1 206 ? -20.533 4.003 12.187 1.00 96.94 206 LYS A C 1
ATOM 1676 O O . LYS A 1 206 ? -20.002 3.651 13.233 1.00 96.94 206 LYS A O 1
ATOM 1681 N N . LYS A 1 207 ? -19.804 4.390 11.134 1.00 97.25 207 LYS A N 1
ATOM 1682 C CA . LYS A 1 207 ? -18.331 4.402 11.126 1.00 97.25 207 LYS A CA 1
ATOM 1683 C C . LYS A 1 207 ? -17.719 5.458 12.052 1.00 97.25 207 LYS A C 1
ATOM 1685 O O . LYS A 1 207 ? -16.580 5.266 12.473 1.00 97.25 207 LYS A O 1
ATOM 1690 N N . LYS A 1 208 ? -18.434 6.540 12.401 1.00 95.94 208 LYS A N 1
ATOM 1691 C CA . LYS A 1 208 ? -17.911 7.604 13.285 1.00 95.94 208 LYS A CA 1
ATOM 1692 C C . LYS A 1 208 ? -17.495 7.094 14.659 1.00 95.94 208 LYS A C 1
ATOM 1694 O O . LYS A 1 208 ? -16.618 7.703 15.261 1.00 95.94 208 LYS A O 1
ATOM 1699 N N . VAL A 1 209 ? -18.029 5.959 15.120 1.00 96.25 209 VAL A N 1
ATOM 1700 C CA . VAL A 1 209 ? -17.551 5.317 16.354 1.00 96.25 209 VAL A CA 1
ATOM 1701 C C . VAL A 1 209 ? -16.036 5.092 16.325 1.00 96.25 209 VAL A C 1
ATOM 1703 O O . VAL A 1 209 ? -15.388 5.245 17.345 1.00 96.25 209 VAL A O 1
ATOM 1706 N N . LEU A 1 210 ? -15.434 4.825 15.163 1.00 96.81 210 LEU A N 1
ATOM 1707 C CA . LEU A 1 210 ? -13.987 4.613 15.032 1.00 96.81 210 LEU A CA 1
ATOM 1708 C C . LEU A 1 210 ? -13.168 5.907 15.144 1.00 96.81 210 LEU A C 1
ATOM 1710 O O . LEU A 1 210 ? -11.954 5.851 15.307 1.00 96.81 210 LEU A O 1
ATOM 1714 N N . GLN A 1 211 ? -13.817 7.072 15.073 1.00 96.38 211 GLN A N 1
ATOM 1715 C CA . GLN A 1 211 ? -13.181 8.370 15.296 1.00 96.38 211 GLN A CA 1
ATOM 1716 C C . GLN A 1 211 ? -13.108 8.731 16.780 1.00 96.38 211 GLN A C 1
ATOM 1718 O O . GLN A 1 211 ? -12.526 9.762 17.110 1.00 96.38 211 GLN A O 1
ATOM 1723 N N . THR A 1 212 ? -13.697 7.937 17.680 1.00 96.56 212 THR A N 1
ATOM 1724 C CA . THR A 1 212 ? -13.623 8.247 19.106 1.00 96.56 212 THR A CA 1
ATOM 1725 C C . THR A 1 212 ? -12.201 8.085 19.631 1.00 96.56 212 THR A C 1
ATOM 1727 O O . THR A 1 212 ? -11.406 7.290 19.116 1.00 96.56 212 THR A O 1
ATOM 1730 N N . ARG A 1 213 ? -11.880 8.821 20.695 1.00 96.44 213 ARG A N 1
ATOM 1731 C CA . ARG A 1 213 ? -10.580 8.790 21.370 1.00 96.44 213 ARG A CA 1
ATOM 1732 C C . ARG A 1 213 ? -10.148 7.367 21.712 1.00 96.44 213 ARG A C 1
ATOM 1734 O O . ARG A 1 213 ? -8.989 7.020 21.484 1.00 96.44 213 ARG A O 1
ATOM 1741 N N . LYS A 1 214 ? -11.087 6.526 22.165 1.00 95.94 214 LYS A N 1
ATOM 1742 C CA . LYS A 1 214 ? -10.865 5.093 22.407 1.00 95.94 214 LYS A CA 1
ATOM 1743 C C . LYS A 1 214 ? -10.251 4.394 21.193 1.00 95.94 214 LYS A C 1
ATOM 1745 O O . LYS A 1 214 ? -9.212 3.751 21.319 1.00 95.94 214 LYS A O 1
ATOM 1750 N N . TRP A 1 215 ? -10.880 4.509 20.025 1.00 96.44 215 TRP A N 1
ATOM 1751 C CA . TRP A 1 215 ? -10.447 3.790 18.826 1.00 96.44 215 TRP A CA 1
ATOM 1752 C C . TRP A 1 215 ? -9.197 4.393 18.200 1.00 96.44 215 TRP A C 1
ATOM 1754 O O . TRP A 1 215 ? -8.295 3.652 17.814 1.00 96.44 215 TRP A O 1
ATOM 1764 N N . VAL A 1 216 ? -9.088 5.719 18.180 1.00 97.38 216 VAL A N 1
ATOM 1765 C CA . VAL A 1 216 ? -7.875 6.411 17.728 1.00 97.38 216 VAL A CA 1
ATOM 1766 C C . VAL A 1 216 ? -6.659 5.966 18.543 1.00 97.38 216 VAL A C 1
ATOM 1768 O O . VAL A 1 216 ? -5.639 5.586 17.969 1.00 97.38 216 VAL A O 1
ATOM 1771 N N . ASN A 1 217 ? -6.768 5.935 19.873 1.00 96.62 217 ASN A N 1
ATOM 1772 C CA . ASN A 1 217 ? -5.682 5.461 20.731 1.00 96.62 217 ASN A CA 1
ATOM 1773 C C . ASN A 1 217 ? -5.414 3.964 20.533 1.00 96.62 217 ASN A C 1
ATOM 1775 O O . ASN A 1 217 ? -4.259 3.569 20.391 1.00 96.62 217 ASN A O 1
ATOM 1779 N N . GLN A 1 218 ? -6.464 3.143 20.421 1.00 97.06 218 GLN A N 1
ATOM 1780 C CA . GLN A 1 218 ? -6.322 1.705 20.192 1.00 97.06 218 GLN A CA 1
ATOM 1781 C C . GLN A 1 218 ? -5.536 1.384 18.912 1.00 97.06 218 GLN A C 1
ATOM 1783 O O . GLN A 1 218 ? -4.684 0.494 18.925 1.00 97.06 218 GLN A O 1
ATOM 1788 N N . PHE A 1 219 ? -5.796 2.101 17.816 1.00 97.62 219 PHE A N 1
ATOM 1789 C CA . PHE A 1 219 ? -5.056 1.928 16.565 1.00 97.62 219 PHE A CA 1
ATOM 1790 C C . PHE A 1 219 ? -3.634 2.493 16.650 1.00 97.62 219 PHE A C 1
ATOM 1792 O O . PHE A 1 219 ? -2.705 1.831 16.195 1.00 97.62 219 PHE A O 1
ATOM 1799 N N . LYS A 1 220 ? -3.408 3.636 17.316 1.00 97.44 220 LYS A N 1
ATOM 1800 C CA . LYS A 1 220 ? -2.035 4.107 17.600 1.00 97.44 220 LYS A CA 1
ATOM 1801 C C . LYS A 1 220 ? -1.229 3.067 18.375 1.00 97.44 220 LYS A C 1
ATOM 1803 O O . LYS A 1 220 ? -0.049 2.883 18.096 1.00 97.44 220 LYS A O 1
ATOM 1808 N N . ASP A 1 221 ? -1.853 2.370 19.319 1.00 97.19 221 ASP A N 1
ATOM 1809 C CA . ASP A 1 221 ? -1.198 1.313 20.090 1.00 97.19 221 ASP A CA 1
ATOM 1810 C C . ASP A 1 221 ? -0.967 0.036 19.278 1.00 97.19 221 ASP A C 1
ATOM 1812 O O . ASP A 1 221 ? 0.007 -0.678 19.523 1.00 97.19 221 ASP A O 1
ATOM 1816 N N . PHE A 1 222 ? -1.803 -0.245 18.275 1.00 97.62 222 PHE A N 1
ATOM 1817 C CA . PHE A 1 222 ? -1.483 -1.262 17.274 1.00 97.62 222 PHE A CA 1
ATOM 1818 C C . PHE A 1 222 ? -0.252 -0.880 16.455 1.00 97.62 222 PHE A C 1
ATOM 1820 O O . PHE A 1 222 ? 0.653 -1.698 16.346 1.00 97.62 222 PHE A O 1
ATOM 1827 N N . GLY A 1 223 ? -0.147 0.370 15.999 1.00 97.38 223 GLY A N 1
ATOM 1828 C CA . GLY A 1 223 ? 1.011 0.870 15.246 1.00 97.38 223 GLY A CA 1
ATOM 1829 C C . GLY A 1 223 ? 2.338 0.917 16.020 1.00 97.38 223 GLY A C 1
ATOM 1830 O O . GLY A 1 223 ? 3.378 1.216 15.441 1.00 97.38 223 GLY A O 1
ATOM 1831 N N . LYS A 1 224 ? 2.315 0.624 17.326 1.00 96.69 224 LYS A N 1
ATOM 1832 C CA . LYS A 1 224 ? 3.500 0.452 18.188 1.00 96.69 224 LYS A CA 1
ATOM 1833 C C . LYS A 1 224 ? 3.888 -1.011 18.384 1.00 96.69 224 LYS A C 1
ATOM 1835 O O . LYS A 1 224 ? 4.987 -1.307 18.846 1.00 96.69 224 LYS A O 1
ATOM 1840 N N . ASN A 1 225 ? 2.964 -1.934 18.140 1.00 97.44 225 ASN A N 1
ATOM 1841 C CA . ASN A 1 225 ? 3.165 -3.341 18.426 1.00 97.44 225 ASN A CA 1
ATOM 1842 C C . ASN A 1 225 ? 3.921 -4.002 17.267 1.00 97.44 225 ASN A C 1
ATOM 1844 O O . ASN A 1 225 ? 3.398 -4.082 16.163 1.00 97.44 225 ASN A O 1
ATOM 1848 N N . LEU A 1 226 ? 5.125 -4.515 17.531 1.00 97.56 2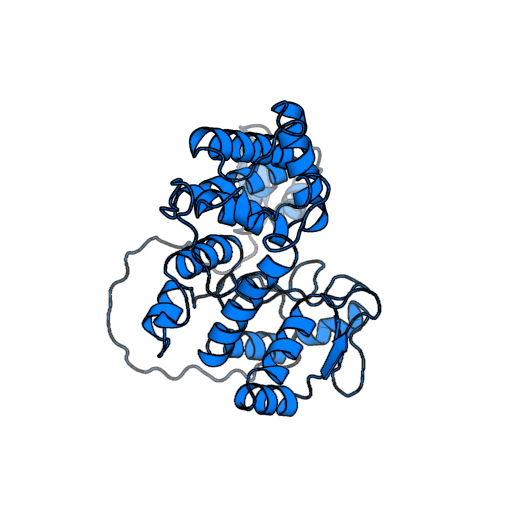26 LEU A N 1
ATOM 1849 C CA . LEU A 1 226 ? 5.995 -5.083 16.494 1.00 97.56 226 LEU A CA 1
ATOM 1850 C C . LEU A 1 226 ? 5.353 -6.245 15.718 1.00 97.56 226 LEU A C 1
ATOM 1852 O O . LEU A 1 226 ? 5.559 -6.340 14.511 1.00 97.56 226 LEU A O 1
ATOM 1856 N N . ASP A 1 227 ? 4.546 -7.091 16.370 1.00 97.25 227 ASP A N 1
ATOM 1857 C CA . ASP A 1 227 ? 3.821 -8.165 15.679 1.00 97.25 227 ASP A CA 1
ATOM 1858 C C . ASP A 1 227 ? 2.784 -7.575 14.712 1.00 97.25 227 ASP A C 1
ATOM 1860 O O . ASP A 1 227 ? 2.621 -8.063 13.596 1.00 97.25 227 ASP A O 1
ATOM 1864 N N . PHE A 1 228 ? 2.091 -6.505 15.111 1.00 98.12 228 PHE A N 1
ATOM 1865 C CA . PHE A 1 228 ? 1.124 -5.822 14.253 1.00 98.12 228 PHE A CA 1
ATOM 1866 C C . PHE A 1 228 ? 1.827 -5.136 13.077 1.00 98.12 228 PHE A C 1
ATOM 1868 O O . PHE A 1 228 ? 1.406 -5.319 11.937 1.00 98.12 228 PHE A O 1
ATOM 1875 N N . CYS A 1 229 ? 2.927 -4.419 13.330 1.00 98.50 229 CYS A N 1
ATOM 1876 C CA . CYS A 1 229 ? 3.747 -3.800 12.286 1.00 98.50 229 CYS A CA 1
ATOM 1877 C C . CYS A 1 229 ? 4.243 -4.841 11.271 1.00 98.50 229 CYS A C 1
ATOM 1879 O O . CYS A 1 229 ? 4.145 -4.627 10.064 1.00 98.50 229 CYS A O 1
ATOM 1881 N N . TYR A 1 230 ? 4.698 -6.007 11.747 1.00 98.12 230 TYR A N 1
ATOM 1882 C CA . TYR A 1 230 ? 5.087 -7.125 10.887 1.00 98.12 230 TYR A CA 1
ATOM 1883 C C . TYR A 1 230 ? 3.942 -7.577 9.976 1.00 98.12 230 TYR A C 1
ATOM 1885 O O . TYR A 1 230 ? 4.122 -7.695 8.762 1.00 98.12 230 TYR A O 1
ATOM 1893 N N . MET A 1 231 ? 2.751 -7.784 10.544 1.00 98.06 231 MET A N 1
ATOM 1894 C CA . MET A 1 231 ? 1.576 -8.175 9.766 1.00 98.06 231 MET A CA 1
ATOM 1895 C C . MET A 1 231 ? 1.149 -7.100 8.765 1.00 98.06 231 MET A C 1
ATOM 1897 O O . MET A 1 231 ? 0.688 -7.427 7.672 1.00 98.06 231 MET A O 1
ATOM 1901 N N . GLU A 1 232 ? 1.321 -5.826 9.108 1.00 97.94 232 GLU A N 1
ATOM 1902 C CA . GLU A 1 232 ? 1.034 -4.717 8.209 1.00 97.94 232 GLU A CA 1
ATOM 1903 C C . GLU A 1 232 ? 1.997 -4.684 7.014 1.00 97.94 232 GLU A C 1
ATOM 1905 O O . GLU A 1 232 ? 1.557 -4.525 5.873 1.00 97.94 232 GLU A O 1
ATOM 1910 N N . CYS A 1 233 ? 3.292 -4.927 7.244 1.00 97.94 233 CYS A N 1
ATOM 1911 C CA . CYS A 1 233 ? 4.278 -5.100 6.176 1.00 97.94 233 CYS A CA 1
ATOM 1912 C C . CYS A 1 233 ? 3.944 -6.292 5.273 1.00 97.94 233 CYS A C 1
ATOM 1914 O O . CYS A 1 233 ? 3.980 -6.155 4.051 1.00 97.94 233 CYS A O 1
ATOM 1916 N N . LEU A 1 234 ? 3.577 -7.443 5.847 1.00 97.19 234 LEU A N 1
ATOM 1917 C CA . LEU A 1 234 ? 3.157 -8.605 5.061 1.00 97.19 234 LEU A CA 1
ATOM 1918 C C . LEU A 1 234 ? 1.932 -8.286 4.201 1.00 97.19 234 LEU A C 1
ATOM 1920 O O . LEU A 1 234 ? 1.942 -8.548 3.002 1.00 97.19 234 LEU A O 1
ATOM 1924 N N . PHE A 1 235 ? 0.904 -7.664 4.779 1.00 97.56 235 PHE A N 1
ATOM 1925 C CA . PHE A 1 235 ? -0.302 -7.294 4.040 1.00 97.56 235 PHE A CA 1
ATOM 1926 C C . PHE A 1 235 ? -0.010 -6.277 2.926 1.00 97.56 235 PHE A C 1
ATOM 1928 O O . PHE A 1 235 ? -0.559 -6.371 1.824 1.00 97.56 235 PHE A O 1
ATOM 1935 N N . ALA A 1 236 ? 0.901 -5.331 3.177 1.00 97.06 236 ALA A N 1
ATOM 1936 C CA . ALA A 1 236 ? 1.402 -4.426 2.154 1.00 97.06 236 ALA A CA 1
ATOM 1937 C C . ALA A 1 236 ? 2.105 -5.186 1.021 1.00 97.06 236 ALA A C 1
ATOM 1939 O O . ALA A 1 236 ? 1.852 -4.896 -0.143 1.00 97.06 236 ALA A O 1
ATOM 1940 N N . LEU A 1 237 ? 2.937 -6.185 1.298 1.00 96.06 237 LEU A N 1
ATOM 1941 C CA . LEU A 1 237 ? 3.564 -6.964 0.227 1.00 96.06 237 LEU A CA 1
ATOM 1942 C C . LEU A 1 237 ? 2.542 -7.831 -0.526 1.00 96.06 237 LEU A C 1
ATOM 1944 O O . LEU A 1 237 ? 2.548 -7.835 -1.756 1.00 96.06 237 LEU A O 1
ATOM 1948 N N . GLU A 1 238 ? 1.595 -8.476 0.162 1.00 93.81 238 GLU A N 1
ATOM 1949 C CA . GLU A 1 238 ? 0.508 -9.253 -0.463 1.00 93.81 238 GLU A CA 1
ATOM 1950 C C . GLU A 1 238 ? -0.301 -8.423 -1.473 1.00 93.81 238 GLU A C 1
ATOM 1952 O O . GLU A 1 238 ? -0.772 -8.929 -2.497 1.00 93.81 238 GLU A O 1
ATOM 1957 N N . ARG A 1 239 ? -0.406 -7.107 -1.257 1.00 94.25 239 ARG A N 1
ATOM 1958 C CA . ARG A 1 239 ? -1.055 -6.190 -2.200 1.00 94.25 239 ARG A CA 1
ATOM 1959 C C . ARG A 1 239 ? -0.375 -6.165 -3.578 1.00 94.25 239 ARG A C 1
ATOM 1961 O O . ARG A 1 239 ? -1.069 -5.912 -4.563 1.00 94.25 239 ARG A O 1
ATOM 1968 N N . LEU A 1 240 ? 0.922 -6.480 -3.694 1.00 93.88 240 LEU A N 1
ATOM 1969 C CA . LEU A 1 240 ? 1.603 -6.641 -4.989 1.00 93.88 240 LEU A CA 1
ATOM 1970 C C . LEU A 1 240 ? 1.045 -7.820 -5.788 1.00 93.88 240 LEU A C 1
ATOM 1972 O O . LEU A 1 240 ? 0.862 -7.692 -7.000 1.00 93.88 240 LEU A O 1
ATOM 1976 N N . LYS A 1 241 ? 0.696 -8.940 -5.137 1.00 93.38 241 LYS A N 1
ATOM 1977 C CA . LYS A 1 241 ? 0.115 -10.119 -5.815 1.00 93.38 241 LYS A CA 1
ATOM 1978 C C . LYS A 1 241 ? -1.189 -9.803 -6.532 1.00 93.38 241 LYS A C 1
ATOM 1980 O O . LYS A 1 241 ? -1.590 -10.517 -7.447 1.00 93.38 241 LYS A O 1
ATOM 1985 N N . ARG A 1 242 ? -1.851 -8.699 -6.178 1.00 92.19 242 ARG A N 1
ATOM 1986 C CA . ARG A 1 242 ? -3.081 -8.265 -6.843 1.00 92.19 242 ARG A CA 1
ATOM 1987 C C . ARG A 1 242 ? -2.866 -7.846 -8.295 1.00 92.19 242 ARG A C 1
ATOM 1989 O O . ARG A 1 242 ? -3.836 -7.912 -9.051 1.00 92.19 242 ARG A O 1
ATOM 1996 N N . PHE A 1 243 ? -1.649 -7.458 -8.688 1.00 95.50 243 PHE A N 1
ATOM 1997 C CA . PHE A 1 243 ? -1.368 -6.989 -10.048 1.00 95.50 243 PHE A CA 1
ATOM 1998 C C . PHE A 1 243 ? 0.032 -7.346 -10.575 1.00 95.50 243 PHE A C 1
ATOM 2000 O O . PHE A 1 243 ? 0.159 -7.674 -11.750 1.00 95.50 243 PHE A O 1
ATOM 2007 N N . TYR A 1 244 ? 1.078 -7.293 -9.749 1.00 97.25 244 TYR A N 1
ATOM 2008 C CA . TYR A 1 244 ? 2.470 -7.402 -10.195 1.00 97.25 244 TYR A CA 1
ATOM 2009 C C . TYR A 1 244 ? 2.846 -8.830 -10.615 1.00 97.25 244 TYR A C 1
ATOM 2011 O O . TYR A 1 244 ? 3.435 -9.041 -11.674 1.00 97.25 244 TYR A O 1
ATOM 2019 N N . PHE A 1 245 ? 2.397 -9.812 -9.834 1.00 95.81 245 PHE A N 1
ATOM 2020 C CA . PHE A 1 245 ? 2.611 -11.243 -10.077 1.00 95.81 245 PHE A CA 1
ATOM 2021 C C . PHE A 1 245 ? 1.450 -11.912 -10.834 1.00 95.81 245 PHE A C 1
ATOM 2023 O O . PHE A 1 245 ? 1.320 -13.131 -10.834 1.00 95.81 245 PHE A O 1
ATOM 2030 N N . LYS A 1 246 ? 0.562 -11.129 -11.460 1.00 95.25 246 LYS A N 1
ATOM 2031 C CA . LYS A 1 246 ? -0.524 -11.665 -12.295 1.00 95.25 246 LYS A CA 1
ATOM 2032 C C . LYS A 1 246 ? -0.138 -11.646 -13.760 1.00 95.25 246 LYS A C 1
ATOM 2034 O O . LYS A 1 246 ? 0.553 -10.732 -14.198 1.00 95.25 246 LYS A O 1
ATOM 2039 N N . ARG A 1 247 ? -0.638 -12.621 -14.520 1.00 96.50 247 ARG A N 1
ATOM 2040 C CA . ARG A 1 247 ? -0.525 -12.629 -15.982 1.00 96.50 247 ARG A CA 1
ATOM 2041 C C . ARG A 1 247 ? -1.432 -11.564 -16.583 1.00 96.50 247 ARG A C 1
ATOM 2043 O O . ARG A 1 247 ? -2.590 -11.437 -16.187 1.00 96.50 247 ARG A O 1
ATOM 2050 N N . HIS A 1 248 ? -0.911 -10.825 -17.557 1.00 96.38 248 HIS A N 1
ATOM 2051 C CA . HIS A 1 248 ? -1.650 -9.771 -18.246 1.00 96.38 248 HIS A CA 1
ATOM 2052 C C . HIS A 1 248 ? -1.768 -10.073 -19.735 1.00 96.38 248 HIS A C 1
ATOM 2054 O O . HIS A 1 248 ? -0.765 -10.240 -20.427 1.00 96.38 248 HIS A O 1
ATOM 2060 N N . VAL A 1 249 ? -2.996 -10.051 -20.258 1.00 95.44 249 VAL A N 1
ATOM 2061 C CA . VAL A 1 249 ? -3.271 -10.300 -21.685 1.00 95.44 249 VAL A CA 1
ATOM 2062 C C . VAL A 1 249 ? -2.526 -9.308 -22.584 1.00 95.44 249 VAL A C 1
ATOM 2064 O O . VAL A 1 249 ? -1.923 -9.699 -23.578 1.00 95.44 249 VAL A O 1
ATOM 2067 N N . PHE A 1 250 ? -2.480 -8.024 -22.203 1.00 95.31 250 PHE A N 1
ATOM 2068 C CA . PHE A 1 250 ? -1.775 -6.994 -22.981 1.00 95.31 250 PHE A CA 1
ATOM 2069 C C . PHE A 1 250 ? -0.243 -7.153 -22.980 1.00 95.31 250 PHE A C 1
ATOM 2071 O O . PHE A 1 250 ? 0.429 -6.486 -23.759 1.00 95.31 250 PHE A O 1
ATOM 2078 N N . LEU A 1 251 ? 0.298 -8.031 -22.130 1.00 95.69 251 LEU A N 1
ATOM 2079 C CA . LEU A 1 251 ? 1.709 -8.420 -22.100 1.00 95.69 251 LEU A CA 1
ATOM 2080 C C . LEU A 1 251 ? 1.926 -9.819 -22.684 1.00 95.69 251 LEU A C 1
ATOM 2082 O O . LEU A 1 251 ? 2.885 -10.488 -22.313 1.00 95.69 251 LEU A O 1
ATOM 2086 N N . LYS A 1 252 ? 1.022 -10.299 -23.548 1.00 95.19 252 LYS A N 1
ATOM 2087 C CA . LYS A 1 252 ? 1.086 -11.654 -24.120 1.00 95.19 252 LYS A CA 1
ATOM 2088 C C . LYS A 1 252 ? 1.206 -12.730 -23.024 1.00 95.19 252 LYS A C 1
ATOM 2090 O O . LYS A 1 252 ? 2.025 -13.638 -23.113 1.00 95.19 252 LYS A O 1
ATOM 2095 N N . ASN A 1 253 ? 0.397 -12.593 -21.968 1.00 95.75 2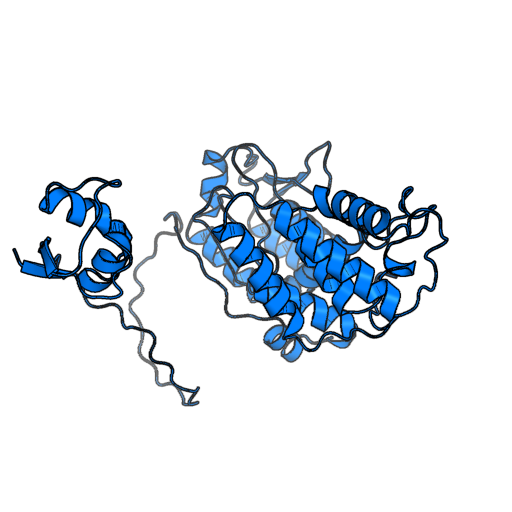53 ASN A N 1
ATOM 2096 C CA . ASN A 1 253 ? 0.343 -13.466 -20.786 1.00 95.75 253 ASN A CA 1
ATOM 2097 C C . ASN A 1 253 ? 1.598 -13.486 -19.890 1.00 95.75 253 ASN A C 1
ATOM 2099 O O . ASN A 1 253 ? 1.696 -14.335 -18.995 1.00 95.75 253 ASN A O 1
ATOM 2103 N N . LEU A 1 254 ? 2.514 -12.528 -20.054 1.00 97.06 254 LEU A N 1
ATOM 2104 C CA . LEU A 1 254 ? 3.583 -12.276 -19.087 1.00 97.06 254 LEU A CA 1
ATOM 2105 C C . LEU A 1 254 ? 3.054 -11.570 -17.830 1.00 97.06 254 LEU A C 1
ATOM 2107 O O . LEU A 1 254 ? 2.039 -10.863 -17.854 1.00 97.06 254 LEU A O 1
ATOM 2111 N N . MET A 1 255 ? 3.772 -11.753 -16.728 1.00 97.19 255 MET A N 1
ATOM 2112 C CA . MET A 1 255 ? 3.615 -11.000 -15.488 1.00 97.19 255 MET A CA 1
ATOM 2113 C C . MET A 1 255 ? 4.454 -9.722 -15.517 1.00 97.19 255 MET A C 1
ATOM 2115 O O . MET A 1 255 ? 5.468 -9.637 -16.210 1.00 97.19 255 MET A O 1
ATOM 2119 N N . LEU A 1 256 ? 4.084 -8.725 -14.709 1.00 97.31 256 LEU A N 1
ATOM 2120 C CA . LEU A 1 256 ? 4.919 -7.526 -14.563 1.00 97.31 256 LEU A CA 1
ATOM 2121 C C . LEU A 1 256 ? 6.264 -7.857 -13.914 1.00 97.31 256 LEU A C 1
ATOM 2123 O O . LEU A 1 256 ? 7.265 -7.252 -14.285 1.00 97.31 256 LEU A O 1
ATOM 2127 N N . SER A 1 257 ? 6.301 -8.861 -13.037 1.00 96.75 257 SER A N 1
ATOM 2128 C CA . SER A 1 257 ? 7.527 -9.412 -12.448 1.00 96.75 257 SER A CA 1
ATOM 2129 C C . SER A 1 257 ? 8.498 -10.048 -13.447 1.00 96.75 257 SER A C 1
ATOM 2131 O O . SER A 1 257 ? 9.637 -10.325 -13.087 1.00 96.75 257 SER A O 1
ATOM 2133 N N . GLU A 1 258 ? 8.086 -10.269 -14.697 1.00 96.25 258 GLU A N 1
ATOM 2134 C CA . GLU A 1 258 ? 8.952 -10.783 -15.769 1.00 96.25 258 GLU A CA 1
ATOM 2135 C C . GLU A 1 258 ? 9.469 -9.671 -16.694 1.00 96.25 258 GLU A C 1
ATOM 2137 O O . GLU A 1 258 ? 10.400 -9.888 -17.473 1.00 96.25 258 GLU A O 1
ATOM 2142 N N . VAL A 1 259 ? 8.863 -8.481 -16.619 1.00 97.50 259 VAL A N 1
ATOM 2143 C CA . VAL A 1 259 ? 9.097 -7.372 -17.554 1.00 97.50 259 VAL A CA 1
ATOM 2144 C C . VAL A 1 259 ? 9.729 -6.173 -16.848 1.00 97.50 259 VAL A C 1
ATOM 2146 O O . VAL A 1 259 ? 10.764 -5.685 -17.285 1.00 97.50 259 VAL A O 1
ATOM 2149 N N . LEU A 1 260 ? 9.127 -5.708 -15.749 1.00 98.00 260 LEU A N 1
ATOM 2150 C CA . LEU A 1 260 ? 9.497 -4.488 -15.026 1.00 98.00 260 LEU A CA 1
ATOM 2151 C C . LEU A 1 260 ? 10.023 -4.869 -13.640 1.00 98.00 260 LEU A C 1
ATOM 2153 O O . LEU A 1 260 ? 9.249 -5.102 -12.714 1.00 98.00 260 LEU A O 1
ATOM 2157 N N . THR A 1 261 ? 11.341 -4.970 -13.511 1.00 97.50 261 THR A N 1
ATOM 2158 C CA . THR A 1 261 ? 11.994 -5.753 -12.439 1.00 97.50 261 THR A CA 1
ATOM 2159 C C . THR A 1 261 ? 13.027 -4.983 -11.628 1.00 97.50 261 THR A C 1
ATOM 2161 O O . THR A 1 261 ? 13.596 -5.531 -10.688 1.00 97.50 261 THR A O 1
ATOM 2164 N N . SER A 1 262 ? 13.312 -3.727 -11.969 1.00 98.19 262 SER A N 1
ATOM 2165 C CA . SER A 1 262 ? 14.122 -2.889 -11.090 1.00 98.19 262 SER A CA 1
ATOM 2166 C C . SER A 1 262 ? 13.328 -2.446 -9.864 1.00 98.19 262 SER A C 1
ATOM 2168 O O . SER A 1 262 ? 12.118 -2.217 -9.944 1.00 98.19 262 SER A O 1
ATOM 2170 N N . GLU A 1 263 ? 14.012 -2.266 -8.730 1.00 98.38 263 GLU A N 1
ATOM 2171 C CA . GLU A 1 263 ? 13.397 -1.751 -7.496 1.00 98.38 263 GLU A CA 1
ATOM 2172 C C . GLU A 1 263 ? 12.617 -0.451 -7.766 1.00 98.38 263 GLU A C 1
ATOM 2174 O O . GLU A 1 263 ? 11.496 -0.270 -7.285 1.00 98.38 263 GLU A O 1
ATOM 2179 N N . TYR A 1 264 ? 13.183 0.438 -8.590 1.00 98.38 264 TYR A N 1
ATOM 2180 C CA . TYR A 1 264 ? 12.552 1.700 -8.965 1.00 98.38 264 TYR A CA 1
ATOM 2181 C C . TYR A 1 264 ? 11.230 1.506 -9.718 1.00 98.38 264 TYR A C 1
ATOM 2183 O O . TYR A 1 264 ? 10.227 2.132 -9.368 1.00 98.38 264 TYR A O 1
ATOM 2191 N N . SER A 1 265 ? 11.206 0.638 -10.732 1.00 98.31 265 SER A N 1
ATOM 2192 C CA . SER A 1 265 ? 9.998 0.352 -11.512 1.00 98.31 265 SER A CA 1
ATOM 2193 C C . SER A 1 265 ? 8.883 -0.195 -10.631 1.00 98.31 265 SER A C 1
ATOM 2195 O O . SER A 1 265 ? 7.751 0.289 -10.693 1.00 98.31 265 SER A O 1
ATOM 2197 N N . VAL A 1 266 ? 9.212 -1.154 -9.761 1.00 98.31 266 VAL A N 1
ATOM 2198 C CA . VAL A 1 266 ? 8.242 -1.756 -8.839 1.00 98.31 266 VAL A CA 1
ATOM 2199 C C . VAL A 1 266 ? 7.676 -0.709 -7.885 1.00 98.31 266 VAL A C 1
ATOM 2201 O O . VAL A 1 266 ? 6.459 -0.637 -7.726 1.00 98.31 266 VAL A O 1
ATOM 2204 N N . ALA A 1 267 ? 8.512 0.170 -7.326 1.00 98.31 267 ALA A N 1
ATOM 2205 C CA . ALA A 1 267 ? 8.056 1.243 -6.444 1.00 98.31 267 ALA A CA 1
ATOM 2206 C C . ALA A 1 267 ? 7.113 2.237 -7.135 1.00 98.31 267 ALA A C 1
ATOM 2208 O O . ALA A 1 267 ? 6.097 2.622 -6.559 1.00 98.31 267 ALA A O 1
ATOM 2209 N N . ILE A 1 268 ? 7.403 2.626 -8.380 1.00 98.19 268 ILE A N 1
ATOM 2210 C CA . ILE A 1 268 ? 6.545 3.540 -9.149 1.00 98.19 268 ILE A CA 1
ATOM 2211 C C . ILE A 1 268 ? 5.185 2.909 -9.456 1.00 98.19 268 ILE A C 1
ATOM 2213 O O . ILE A 1 268 ? 4.152 3.571 -9.320 1.00 98.19 268 ILE A O 1
ATOM 2217 N N . LEU A 1 269 ? 5.168 1.639 -9.870 1.00 98.25 269 LEU A N 1
ATOM 2218 C CA . LEU A 1 269 ? 3.920 0.926 -10.135 1.00 98.25 269 LEU A CA 1
ATOM 2219 C C . LEU A 1 269 ? 3.131 0.696 -8.848 1.00 98.25 269 LEU A C 1
ATOM 2221 O O . LEU A 1 269 ? 1.905 0.815 -8.854 1.00 98.25 269 LEU A O 1
ATOM 2225 N N . TYR A 1 270 ? 3.820 0.389 -7.748 1.00 97.94 270 TYR A N 1
ATOM 2226 C CA . TYR A 1 270 ? 3.167 0.106 -6.483 1.00 97.94 270 TYR A CA 1
ATOM 2227 C C . TYR A 1 270 ? 2.568 1.362 -5.845 1.00 97.94 270 TYR A C 1
ATOM 2229 O O . TYR A 1 270 ? 1.416 1.327 -5.423 1.00 97.94 270 TYR A O 1
ATOM 2237 N N . GLU A 1 271 ? 3.265 2.501 -5.894 1.00 96.44 271 GLU A N 1
ATOM 2238 C CA . GLU A 1 271 ? 2.694 3.803 -5.522 1.00 96.44 271 GLU A CA 1
ATOM 2239 C C . GLU A 1 271 ? 1.435 4.109 -6.338 1.00 96.44 271 GLU A C 1
ATOM 2241 O O . GLU A 1 271 ? 0.387 4.439 -5.779 1.00 96.44 271 GLU A O 1
ATOM 2246 N N . ALA A 1 272 ? 1.486 3.919 -7.659 1.00 95.81 272 ALA A N 1
ATOM 2247 C CA . ALA A 1 272 ? 0.320 4.142 -8.505 1.00 95.81 272 ALA A CA 1
ATOM 2248 C C . ALA A 1 272 ? -0.841 3.204 -8.128 1.00 95.81 272 ALA A C 1
ATOM 2250 O O . ALA A 1 272 ? -2.001 3.625 -8.132 1.00 95.81 272 ALA A O 1
ATOM 2251 N N . HIS A 1 273 ? -0.532 1.958 -7.760 1.00 95.56 273 HIS A N 1
ATOM 2252 C CA . HIS A 1 273 ? -1.515 0.976 -7.321 1.00 95.56 273 HIS A CA 1
ATOM 2253 C C . HIS A 1 273 ? -2.143 1.325 -5.967 1.00 95.56 273 HIS A C 1
ATOM 2255 O O . HIS A 1 273 ? -3.339 1.118 -5.797 1.00 95.56 273 HIS A O 1
ATOM 2261 N N . VAL A 1 274 ? -1.384 1.872 -5.014 1.00 93.12 274 VAL A N 1
ATOM 2262 C CA . VAL A 1 274 ? -1.916 2.313 -3.711 1.00 93.12 274 VAL A CA 1
ATOM 2263 C C . VAL A 1 274 ? -2.964 3.415 -3.893 1.00 93.12 274 VAL A C 1
ATOM 2265 O O . VAL A 1 274 ? -4.009 3.384 -3.250 1.00 93.12 274 VAL A O 1
ATOM 2268 N N . HIS A 1 275 ? -2.750 4.345 -4.828 1.00 89.12 275 HIS A N 1
ATOM 2269 C CA . HIS A 1 275 ? -3.662 5.478 -5.023 1.00 89.12 275 HIS A CA 1
ATOM 2270 C C . HIS A 1 275 ? -4.800 5.238 -6.011 1.00 89.12 275 HIS A C 1
ATOM 2272 O O . HIS A 1 275 ? -5.910 5.732 -5.808 1.00 89.12 275 HIS A O 1
ATOM 2278 N N . ARG A 1 276 ? -4.521 4.581 -7.140 1.00 89.62 276 ARG A N 1
ATOM 2279 C CA . ARG A 1 276 ? -5.491 4.356 -8.223 1.00 89.62 276 ARG A CA 1
ATOM 2280 C C . ARG A 1 276 ? -5.296 2.951 -8.817 1.00 89.62 276 ARG A C 1
ATOM 2282 O O . ARG A 1 276 ? -4.875 2.845 -9.972 1.00 89.62 276 ARG A O 1
ATOM 2289 N N . PRO A 1 277 ? -5.631 1.878 -8.067 1.00 91.31 277 PRO A N 1
ATOM 2290 C CA . PRO A 1 277 ? -5.366 0.491 -8.467 1.00 91.31 277 PRO A CA 1
ATOM 2291 C C . PRO A 1 277 ? -5.834 0.160 -9.891 1.00 91.31 277 PRO A C 1
ATOM 2293 O O . PRO A 1 277 ? -5.088 -0.405 -10.689 1.00 91.31 277 PRO A O 1
ATOM 2296 N N . SER A 1 278 ? -7.050 0.588 -10.241 1.00 89.38 278 SER A N 1
ATOM 2297 C CA . SER A 1 278 ? -7.696 0.307 -11.530 1.00 89.38 278 SER A CA 1
ATOM 2298 C C . SER A 1 278 ? -7.044 0.989 -12.739 1.00 89.38 278 SER A C 1
ATOM 2300 O O . SER A 1 278 ? -7.360 0.643 -13.879 1.00 89.38 278 SER A O 1
ATOM 2302 N N . ASN A 1 279 ? -6.138 1.947 -12.517 1.00 92.56 279 ASN A N 1
ATOM 2303 C CA . ASN A 1 279 ? -5.484 2.694 -13.587 1.00 92.56 279 ASN A CA 1
ATOM 2304 C C . ASN A 1 279 ? -4.104 2.149 -13.956 1.00 92.56 279 ASN A C 1
ATOM 2306 O O . ASN A 1 279 ? -3.633 2.454 -15.047 1.00 92.56 279 ASN A O 1
ATOM 2310 N N . VAL A 1 280 ? -3.457 1.354 -13.099 1.00 95.44 280 VAL A N 1
ATOM 2311 C CA . VAL A 1 280 ? -2.065 0.919 -13.319 1.00 95.44 280 VAL A CA 1
ATOM 2312 C C . VAL A 1 280 ? -1.919 0.165 -14.639 1.00 95.44 280 VAL A C 1
ATOM 2314 O O . VAL A 1 280 ? -1.116 0.548 -15.484 1.00 95.44 280 VAL A O 1
ATOM 2317 N N . THR A 1 281 ? -2.739 -0.861 -14.868 1.00 95.19 281 THR A N 1
ATOM 2318 C CA . THR A 1 281 ? -2.675 -1.664 -16.101 1.00 95.19 281 THR A CA 1
ATOM 2319 C C . THR A 1 281 ? -3.093 -0.866 -17.334 1.00 95.19 281 THR A C 1
ATOM 2321 O O . THR A 1 281 ? -2.483 -1.015 -18.390 1.00 95.19 281 THR A O 1
ATOM 2324 N N . LYS A 1 282 ? -4.079 0.032 -17.202 1.00 96.00 282 LYS A N 1
ATOM 2325 C CA . LYS A 1 282 ? -4.538 0.911 -18.291 1.00 96.00 282 LYS A CA 1
ATOM 2326 C C . LYS A 1 282 ? -3.437 1.871 -18.745 1.00 96.00 282 LYS A C 1
ATOM 2328 O O . LYS A 1 282 ? -3.136 1.942 -19.931 1.00 96.00 282 LYS A O 1
ATOM 2333 N N . ILE A 1 283 ? -2.815 2.569 -17.795 1.00 97.75 283 ILE A N 1
ATOM 2334 C CA . ILE A 1 283 ? -1.728 3.520 -18.059 1.00 97.75 283 ILE A CA 1
ATOM 2335 C C . ILE A 1 283 ? -0.515 2.785 -18.623 1.00 97.75 283 ILE A C 1
ATOM 2337 O O . ILE A 1 283 ? 0.092 3.254 -19.581 1.00 97.75 283 ILE A O 1
ATOM 2341 N N . LEU A 1 284 ? -0.175 1.617 -18.073 1.00 98.19 284 LEU A N 1
ATOM 2342 C CA . LEU A 1 284 ? 0.955 0.842 -18.569 1.00 98.19 284 LEU A CA 1
ATOM 2343 C C . LEU A 1 284 ? 0.723 0.332 -19.994 1.00 98.19 284 LEU A C 1
ATOM 2345 O O . LEU A 1 284 ? 1.614 0.458 -20.829 1.00 98.19 284 LEU A O 1
ATOM 2349 N N . LYS A 1 285 ? -0.475 -0.176 -20.305 1.00 97.94 285 LYS A N 1
ATOM 2350 C CA . LYS A 1 285 ? -0.838 -0.551 -21.677 1.00 97.94 285 LYS A CA 1
ATOM 2351 C C . LYS A 1 285 ? -0.681 0.640 -22.627 1.00 97.94 285 LYS A C 1
ATOM 2353 O O . LYS A 1 285 ? -0.078 0.483 -23.683 1.00 97.94 285 LYS A O 1
ATOM 2358 N N . GLN A 1 286 ? -1.149 1.827 -22.232 1.00 98.38 286 GLN A N 1
ATOM 2359 C CA . GLN A 1 286 ? -0.986 3.044 -23.032 1.00 98.38 286 GLN A CA 1
ATOM 2360 C C . GLN A 1 286 ? 0.489 3.434 -23.214 1.00 98.38 286 GLN A C 1
ATOM 2362 O O . GLN A 1 286 ? 0.886 3.807 -24.313 1.00 98.38 286 GLN A O 1
ATOM 2367 N N . ALA A 1 287 ? 1.319 3.308 -22.175 1.00 98.50 287 ALA A N 1
ATOM 2368 C CA . ALA A 1 287 ? 2.753 3.579 -22.277 1.00 98.50 287 ALA A CA 1
ATOM 2369 C C . ALA A 1 287 ? 3.428 2.660 -23.305 1.00 98.50 287 ALA A C 1
ATOM 2371 O O . ALA A 1 287 ? 4.193 3.117 -24.151 1.00 98.50 287 ALA A O 1
ATOM 2372 N N . LEU A 1 288 ? 3.090 1.368 -23.286 1.00 98.56 288 LEU A N 1
ATOM 2373 C CA . LEU A 1 288 ? 3.593 0.404 -24.263 1.00 98.56 288 LEU A CA 1
ATOM 2374 C C . LEU A 1 288 ? 3.087 0.688 -25.681 1.00 98.56 288 LEU A C 1
ATOM 2376 O O . LEU A 1 288 ? 3.839 0.494 -26.632 1.00 98.56 288 LEU A O 1
ATOM 2380 N N . MET A 1 289 ? 1.848 1.164 -25.838 1.00 98.31 289 MET A N 1
ATOM 2381 C CA . MET A 1 289 ? 1.322 1.610 -27.135 1.00 98.31 289 MET A CA 1
ATOM 2382 C C . MET A 1 289 ? 2.116 2.797 -27.678 1.00 98.31 289 MET A C 1
ATOM 2384 O O . MET A 1 289 ? 2.588 2.739 -28.810 1.00 98.31 289 MET A O 1
ATOM 2388 N N . ASN A 1 290 ? 2.327 3.830 -26.860 1.00 98.44 290 ASN A N 1
ATOM 2389 C CA . ASN A 1 290 ? 3.050 5.040 -27.262 1.00 98.44 290 ASN A CA 1
ATOM 2390 C C . ASN A 1 290 ? 4.507 4.749 -27.648 1.00 98.44 290 ASN A C 1
ATOM 2392 O O . ASN A 1 290 ? 5.066 5.412 -28.515 1.00 98.44 290 ASN A O 1
ATOM 2396 N N . LEU A 1 291 ? 5.116 3.736 -27.029 1.00 98.31 291 LEU A N 1
ATOM 2397 C CA . LEU A 1 291 ? 6.474 3.287 -27.340 1.00 98.31 291 LEU A CA 1
ATOM 2398 C C . LEU A 1 291 ? 6.533 2.241 -28.467 1.00 98.31 291 LEU A C 1
ATOM 2400 O O . LEU A 1 291 ? 7.617 1.745 -28.770 1.00 98.31 291 LEU A O 1
ATOM 2404 N N . ASN A 1 292 ? 5.396 1.891 -29.079 1.00 97.81 292 ASN A N 1
ATOM 2405 C CA . ASN A 1 292 ? 5.273 0.845 -30.100 1.00 97.81 292 ASN A CA 1
ATOM 2406 C C . ASN A 1 292 ? 5.810 -0.529 -29.638 1.00 97.81 292 ASN A C 1
ATOM 2408 O O . ASN A 1 292 ? 6.417 -1.273 -30.410 1.00 97.81 292 ASN A O 1
ATOM 2412 N N . LEU A 1 293 ? 5.606 -0.855 -28.356 1.00 97.62 293 LEU A N 1
ATOM 2413 C CA . LEU A 1 293 ? 6.152 -2.045 -27.698 1.00 97.62 293 LEU A CA 1
ATOM 2414 C C . LEU A 1 293 ? 5.175 -3.222 -27.593 1.00 97.62 293 LEU A C 1
ATOM 2416 O O . LEU A 1 293 ? 5.621 -4.350 -27.400 1.00 97.62 293 LEU A O 1
ATOM 2420 N N . LEU A 1 294 ? 3.863 -3.007 -27.762 1.00 95.06 294 LEU A N 1
ATOM 2421 C CA . LEU A 1 294 ? 2.859 -4.084 -27.641 1.00 95.06 294 LEU A CA 1
ATOM 2422 C C . LEU A 1 294 ? 3.058 -5.239 -28.637 1.00 95.06 294 LEU A C 1
ATOM 2424 O O . LEU A 1 294 ? 2.635 -6.365 -28.377 1.00 95.06 294 LEU A O 1
ATOM 2428 N N . LYS A 1 295 ? 3.700 -4.972 -29.777 1.00 92.94 295 LYS A N 1
ATOM 2429 C CA . LYS A 1 295 ? 3.966 -5.987 -30.801 1.00 92.94 295 LYS A CA 1
ATOM 2430 C C . LYS A 1 295 ? 5.104 -6.943 -30.434 1.00 92.94 295 LYS A C 1
ATOM 2432 O O . LYS A 1 295 ? 5.144 -8.050 -30.968 1.00 92.94 295 LYS A O 1
ATOM 2437 N N . TYR A 1 296 ? 5.975 -6.589 -29.490 1.00 93.75 296 TYR A N 1
ATOM 2438 C CA . TYR A 1 296 ? 7.138 -7.401 -29.122 1.00 93.75 296 TYR A CA 1
ATOM 2439 C C . TYR A 1 296 ? 6.861 -8.335 -27.937 1.00 93.75 296 TYR A C 1
ATOM 2441 O O . TYR A 1 296 ? 5.887 -8.176 -27.201 1.00 93.75 296 TYR A O 1
ATOM 2449 N N . ASN A 1 297 ? 7.711 -9.349 -27.767 1.00 93.31 297 ASN A N 1
ATOM 2450 C CA . ASN A 1 297 ? 7.799 -10.092 -26.514 1.00 93.31 297 ASN A CA 1
ATOM 2451 C C . ASN A 1 297 ? 8.671 -9.281 -25.546 1.00 93.31 297 ASN A C 1
ATOM 2453 O O . ASN A 1 297 ? 9.817 -8.982 -25.863 1.00 93.31 297 ASN A O 1
ATOM 2457 N N . LEU A 1 298 ? 8.116 -8.897 -24.396 1.00 96.38 298 LEU A N 1
ATOM 2458 C CA . LEU A 1 298 ? 8.793 -8.023 -23.435 1.00 96.38 298 LEU A CA 1
ATOM 2459 C C . LEU A 1 298 ? 9.523 -8.791 -22.323 1.00 96.38 298 LEU A C 1
ATOM 2461 O O . LEU A 1 298 ? 10.031 -8.178 -21.383 1.00 96.38 298 LEU A O 1
ATOM 2465 N N . ARG A 1 299 ? 9.581 -10.125 -22.398 1.00 94.69 299 ARG A N 1
ATOM 2466 C CA . ARG A 1 299 ? 10.379 -10.916 -21.460 1.00 94.69 299 ARG A CA 1
ATOM 2467 C C . ARG A 1 299 ? 11.860 -10.585 -21.656 1.00 94.69 299 ARG A C 1
ATOM 2469 O O . ARG A 1 299 ? 12.367 -10.661 -22.768 1.00 94.69 299 ARG A O 1
ATOM 2476 N N . GLY A 1 300 ? 12.545 -10.243 -20.565 1.00 88.50 300 GLY A N 1
ATOM 2477 C CA . GLY A 1 300 ? 13.993 -10.012 -20.589 1.00 88.50 300 GLY A CA 1
ATOM 2478 C C . GLY A 1 300 ? 14.435 -8.718 -21.281 1.00 88.50 300 GLY A C 1
ATOM 2479 O O . GLY A 1 300 ? 15.587 -8.627 -21.690 1.00 88.50 300 GLY A O 1
ATOM 2480 N N . ILE A 1 301 ? 13.552 -7.720 -21.413 1.00 96.06 301 ILE A N 1
ATOM 2481 C CA . ILE A 1 301 ? 13.935 -6.396 -21.932 1.00 96.06 301 ILE A CA 1
ATOM 2482 C C . ILE A 1 301 ? 15.125 -5.799 -21.167 1.00 96.06 301 ILE A C 1
ATOM 2484 O O . ILE A 1 301 ? 15.285 -6.021 -19.964 1.00 96.06 301 ILE A O 1
ATOM 2488 N N . ASP A 1 302 ? 15.941 -5.003 -21.861 1.00 95.62 302 ASP A N 1
ATOM 2489 C CA . ASP A 1 302 ? 17.095 -4.346 -21.250 1.00 95.62 302 ASP A CA 1
ATOM 2490 C C . ASP A 1 302 ? 16.684 -3.213 -20.287 1.00 95.62 302 ASP A C 1
ATOM 2492 O O . ASP A 1 302 ? 15.560 -2.695 -20.301 1.00 95.62 302 ASP A O 1
ATOM 2496 N N . ALA A 1 303 ? 17.622 -2.797 -19.432 1.00 96.00 303 ALA A N 1
ATOM 2497 C CA . ALA A 1 303 ? 17.376 -1.754 -18.435 1.00 96.00 303 ALA A CA 1
ATOM 2498 C C . ALA A 1 303 ? 16.975 -0.404 -19.065 1.00 96.00 303 ALA A C 1
ATOM 2500 O O . ALA A 1 303 ? 16.215 0.359 -18.467 1.00 96.00 303 ALA A O 1
ATOM 2501 N N . ARG A 1 304 ? 17.456 -0.105 -20.282 1.00 97.00 304 ARG A N 1
ATOM 2502 C CA . ARG A 1 304 ? 17.106 1.126 -21.009 1.00 97.00 304 ARG A CA 1
ATOM 2503 C C . ARG A 1 304 ? 15.650 1.109 -21.463 1.00 97.00 304 ARG A C 1
ATOM 2505 O O . ARG A 1 304 ? 14.949 2.108 -21.306 1.00 97.00 304 ARG A O 1
ATOM 2512 N N . THR A 1 305 ? 15.182 -0.018 -21.985 1.00 97.94 305 THR A N 1
ATOM 2513 C CA . THR A 1 305 ? 13.790 -0.209 -22.396 1.00 97.94 305 THR A CA 1
ATOM 2514 C C . THR A 1 305 ? 12.862 -0.147 -21.189 1.00 97.94 305 THR A C 1
ATOM 2516 O O . THR A 1 305 ? 11.871 0.581 -21.231 1.00 97.94 305 THR A O 1
ATOM 2519 N N . GLU A 1 306 ? 13.213 -0.810 -20.081 1.00 98.38 306 GLU A N 1
ATOM 2520 C CA . GLU A 1 306 ? 12.458 -0.713 -18.825 1.00 98.38 306 GLU A CA 1
ATOM 2521 C C . GLU A 1 306 ? 12.337 0.749 -18.352 1.00 98.38 306 GLU A C 1
ATOM 2523 O O . GLU A 1 306 ? 11.238 1.225 -18.050 1.00 98.38 306 GLU A O 1
ATOM 2528 N N . ALA A 1 307 ? 13.445 1.500 -18.362 1.00 98.00 307 ALA A N 1
ATOM 2529 C CA . ALA A 1 307 ? 13.451 2.909 -17.976 1.00 98.00 307 ALA A CA 1
ATOM 2530 C C . ALA A 1 307 ? 12.536 3.771 -18.863 1.00 98.00 307 ALA A C 1
ATOM 2532 O O . ALA A 1 307 ? 11.785 4.598 -18.338 1.00 98.00 307 ALA A O 1
ATOM 2533 N N . ARG A 1 308 ? 12.540 3.550 -20.187 1.00 98.50 308 ARG A N 1
ATOM 2534 C CA . ARG A 1 308 ? 11.648 4.250 -21.131 1.00 98.50 308 ARG A CA 1
ATOM 2535 C C . ARG A 1 308 ? 10.175 3.963 -20.844 1.00 98.50 308 ARG A C 1
ATOM 2537 O O . ARG A 1 308 ? 9.375 4.897 -20.823 1.00 98.50 308 ARG A O 1
ATOM 2544 N N . ILE A 1 309 ? 9.823 2.703 -20.572 1.00 98.69 309 ILE A N 1
ATOM 2545 C CA . ILE A 1 309 ? 8.448 2.310 -20.224 1.00 98.69 309 ILE A CA 1
ATOM 2546 C C . ILE A 1 309 ? 7.983 3.047 -18.967 1.00 98.69 309 ILE A C 1
ATOM 2548 O O . ILE A 1 309 ? 6.890 3.612 -18.950 1.00 98.69 309 ILE A O 1
ATOM 2552 N N . ILE A 1 310 ? 8.811 3.080 -17.922 1.00 98.50 310 ILE A N 1
ATOM 2553 C CA . ILE A 1 310 ? 8.451 3.730 -16.657 1.00 98.50 310 ILE A CA 1
ATOM 2554 C C . ILE A 1 310 ? 8.391 5.250 -16.781 1.00 98.50 310 ILE A C 1
ATOM 2556 O O . ILE A 1 310 ? 7.504 5.872 -16.195 1.00 98.50 310 ILE A O 1
ATOM 2560 N N . GLN A 1 311 ? 9.283 5.864 -17.556 1.00 98.31 311 GLN A N 1
ATOM 2561 C CA . GLN A 1 311 ? 9.223 7.300 -17.820 1.00 98.31 311 GLN A CA 1
ATOM 2562 C C . GLN A 1 311 ? 7.913 7.676 -18.525 1.00 98.31 311 GLN A C 1
ATOM 2564 O O . GLN A 1 311 ? 7.237 8.620 -18.110 1.00 98.31 311 GLN A O 1
ATOM 2569 N N . GLU A 1 312 ? 7.515 6.897 -19.531 1.00 98.62 312 GLU A N 1
ATOM 2570 C CA . GLU A 1 312 ? 6.263 7.118 -20.249 1.00 98.62 312 GLU A CA 1
ATOM 2571 C C . GLU A 1 312 ? 5.037 6.840 -19.364 1.00 98.62 312 GLU A C 1
ATOM 2573 O O . GLU A 1 312 ? 4.083 7.621 -19.353 1.00 98.62 312 GLU A O 1
ATOM 2578 N N . PHE A 1 313 ? 5.092 5.799 -18.528 1.00 98.56 313 PHE A N 1
ATOM 2579 C CA . PHE A 1 313 ? 4.075 5.529 -17.512 1.00 98.56 313 PHE A CA 1
ATOM 2580 C C . PHE A 1 313 ? 3.884 6.724 -16.566 1.00 98.56 313 PHE A C 1
ATOM 2582 O O . PHE A 1 313 ? 2.751 7.142 -16.321 1.00 98.56 313 PHE A O 1
ATOM 2589 N N . ILE A 1 314 ? 4.972 7.311 -16.052 1.00 97.75 314 ILE A N 1
ATOM 2590 C CA . ILE A 1 314 ? 4.922 8.487 -15.169 1.00 97.75 314 ILE A CA 1
ATOM 2591 C C . ILE A 1 314 ? 4.297 9.682 -15.898 1.00 97.75 314 ILE A C 1
ATOM 2593 O O . ILE A 1 314 ? 3.428 10.352 -15.332 1.00 97.75 314 ILE A O 1
ATOM 2597 N N . ARG A 1 315 ? 4.696 9.928 -17.153 1.00 97.00 315 ARG A N 1
ATOM 2598 C CA . ARG A 1 315 ? 4.164 11.020 -17.981 1.00 97.00 315 ARG A CA 1
ATOM 2599 C C . ARG A 1 315 ? 2.647 10.902 -18.150 1.00 97.00 315 ARG A C 1
ATOM 2601 O O . ARG A 1 315 ? 1.920 11.853 -17.853 1.00 97.00 315 ARG A O 1
ATOM 2608 N N . ILE A 1 316 ? 2.161 9.726 -18.552 1.00 96.50 316 ILE A N 1
ATOM 2609 C CA . ILE A 1 316 ? 0.725 9.469 -18.736 1.00 96.50 316 ILE A CA 1
ATOM 2610 C C . ILE A 1 316 ? -0.008 9.550 -17.392 1.00 96.50 316 ILE A C 1
ATOM 2612 O O . ILE A 1 316 ? -1.025 10.238 -17.295 1.00 96.50 316 ILE A O 1
ATOM 2616 N N . LYS A 1 317 ? 0.531 8.943 -16.325 1.00 94.44 317 LYS A N 1
ATOM 2617 C CA . LYS A 1 317 ? -0.049 9.022 -14.973 1.00 94.44 317 LYS A CA 1
ATOM 2618 C C . LYS A 1 317 ? -0.275 10.468 -14.540 1.00 94.44 317 LYS A C 1
ATOM 2620 O O . LYS A 1 317 ? -1.339 10.782 -14.015 1.00 94.44 317 LYS A O 1
ATOM 2625 N N . HIS A 1 318 ? 0.692 11.355 -14.773 1.00 93.12 318 HIS A N 1
ATOM 2626 C CA . HIS A 1 318 ? 0.562 12.772 -14.429 1.00 93.12 318 HIS A CA 1
ATOM 2627 C C . HIS A 1 318 ? -0.513 13.488 -15.256 1.00 93.12 318 HIS A C 1
ATOM 2629 O O . HIS A 1 318 ? -1.226 14.331 -14.715 1.00 93.12 318 HIS A O 1
ATOM 2635 N N . SER A 1 319 ? -0.687 13.117 -16.528 1.00 90.44 319 SER A N 1
ATOM 2636 C CA . SER A 1 319 ? -1.728 13.697 -17.390 1.00 90.44 319 SER A CA 1
ATOM 2637 C C . SER A 1 319 ? -3.162 13.344 -16.962 1.00 90.44 319 SER A C 1
ATOM 2639 O O . SER A 1 319 ? -4.086 14.094 -17.254 1.00 90.44 319 SER A O 1
ATOM 2641 N N . HIS A 1 320 ? -3.360 12.256 -16.205 1.00 87.88 320 HIS A N 1
ATOM 2642 C CA . HIS A 1 320 ? -4.677 11.845 -15.691 1.00 87.88 320 HIS A CA 1
ATOM 2643 C C . HIS A 1 320 ? -5.176 12.687 -14.499 1.00 87.88 320 HIS A C 1
ATOM 2645 O O . HIS A 1 320 ? -6.291 12.470 -14.009 1.00 87.88 320 HIS A O 1
ATOM 2651 N N . TYR A 1 321 ? -4.361 13.601 -13.970 1.00 86.69 321 TYR A N 1
ATOM 2652 C CA . TYR A 1 321 ? -4.772 14.514 -12.905 1.00 86.69 321 TYR A CA 1
ATOM 2653 C C . TYR A 1 321 ? -5.279 15.826 -13.498 1.00 86.69 321 TYR A C 1
ATOM 2655 O O . TYR A 1 321 ? -4.636 16.419 -14.363 1.00 86.69 321 TYR A O 1
ATOM 2663 N N . LYS A 1 322 ? -6.444 16.280 -13.023 1.00 88.12 322 LYS A N 1
ATOM 2664 C CA . LYS A 1 322 ? -7.154 17.422 -13.614 1.00 88.12 322 LYS A CA 1
ATOM 2665 C C . LYS A 1 322 ? -6.618 18.748 -13.093 1.00 88.12 322 LYS A C 1
ATOM 2667 O O . LYS A 1 322 ? -6.569 19.720 -13.837 1.00 88.12 322 LYS A O 1
ATOM 2672 N N . THR A 1 323 ? -6.200 18.782 -11.831 1.00 89.56 323 THR A N 1
ATOM 2673 C CA . THR A 1 323 ? -5.748 20.012 -11.176 1.00 89.56 323 THR A CA 1
ATOM 2674 C C . THR A 1 323 ? -4.228 20.069 -11.054 1.00 89.56 323 THR A C 1
ATOM 2676 O O . THR A 1 323 ? -3.557 19.050 -10.869 1.00 89.56 323 THR A O 1
ATOM 2679 N N . ASP A 1 324 ? -3.666 21.277 -11.084 1.00 88.69 324 ASP A N 1
ATOM 2680 C CA . ASP A 1 324 ? -2.221 21.473 -10.900 1.00 88.69 324 ASP A CA 1
ATOM 2681 C C . ASP A 1 324 ? -1.748 21.052 -9.507 1.00 88.69 324 ASP A C 1
ATOM 2683 O O . ASP A 1 324 ? -0.623 20.578 -9.336 1.00 88.69 324 ASP A O 1
ATOM 2687 N N . PHE A 1 325 ? -2.629 21.151 -8.510 1.00 87.75 325 PHE A N 1
ATOM 2688 C CA . PHE A 1 325 ? -2.362 20.659 -7.165 1.00 87.75 325 PHE A CA 1
ATOM 2689 C C . PHE A 1 325 ? -2.153 19.139 -7.145 1.00 87.75 325 PHE A C 1
ATOM 2691 O O . PHE A 1 325 ? -1.144 18.663 -6.622 1.00 87.75 325 PHE A O 1
ATOM 2698 N N . GLU A 1 326 ? -3.051 18.373 -7.768 1.00 86.94 326 GLU A N 1
ATOM 2699 C CA . GLU A 1 326 ? -2.914 16.918 -7.877 1.00 86.94 326 GLU A CA 1
ATOM 2700 C C . GLU A 1 326 ? -1.669 16.516 -8.678 1.00 86.94 326 GLU A C 1
ATOM 2702 O O . GLU A 1 326 ? -0.925 15.628 -8.255 1.00 86.94 326 GLU A O 1
ATOM 2707 N N . LYS A 1 327 ? -1.391 17.203 -9.797 1.00 89.31 327 LYS A N 1
ATOM 2708 C CA . LYS A 1 327 ? -0.174 16.977 -10.596 1.00 89.31 327 LYS A CA 1
ATOM 2709 C C . LYS A 1 327 ? 1.088 17.208 -9.763 1.00 89.31 327 LYS A C 1
ATOM 2711 O O . LYS A 1 327 ? 2.011 16.394 -9.792 1.00 89.31 327 LYS A O 1
ATOM 2716 N N . LYS A 1 328 ? 1.121 18.283 -8.966 1.00 91.38 328 LYS A N 1
ATOM 2717 C CA . LYS A 1 328 ? 2.242 18.599 -8.068 1.00 91.38 328 LYS A CA 1
ATOM 2718 C C . LYS A 1 328 ? 2.423 17.544 -6.977 1.00 91.38 328 LYS A C 1
ATOM 2720 O O . LYS A 1 328 ? 3.566 17.207 -6.648 1.00 91.38 328 LYS A O 1
ATOM 2725 N N . ILE A 1 329 ? 1.332 17.012 -6.423 1.00 89.38 329 ILE A N 1
ATOM 2726 C CA . ILE A 1 329 ? 1.386 15.898 -5.466 1.00 89.38 329 ILE A CA 1
ATOM 2727 C C . ILE A 1 329 ? 1.989 14.665 -6.140 1.00 89.38 329 ILE A C 1
ATOM 2729 O O . ILE A 1 329 ? 2.980 14.138 -5.638 1.00 89.38 329 ILE A O 1
ATOM 2733 N N . ALA A 1 330 ? 1.463 14.254 -7.296 1.00 90.00 330 ALA A N 1
ATOM 2734 C CA . ALA A 1 330 ? 1.953 13.087 -8.029 1.00 90.00 330 ALA A CA 1
ATOM 2735 C C . ALA A 1 330 ? 3.452 13.204 -8.364 1.00 90.00 330 ALA A C 1
ATOM 2737 O O . ALA A 1 330 ? 4.233 12.299 -8.062 1.00 90.00 330 ALA A O 1
ATOM 2738 N N . ALA A 1 331 ? 3.888 14.364 -8.864 1.00 92.38 331 ALA A N 1
ATOM 2739 C CA . ALA A 1 331 ? 5.298 14.636 -9.133 1.00 92.38 331 ALA A CA 1
ATOM 2740 C C . ALA A 1 331 ? 6.163 14.600 -7.861 1.00 92.38 331 ALA A C 1
ATOM 2742 O O . ALA A 1 331 ? 7.308 14.149 -7.879 1.00 92.38 331 ALA A O 1
ATOM 2743 N N . THR A 1 332 ? 5.630 15.055 -6.727 1.00 93.94 332 THR A N 1
ATOM 2744 C CA . THR A 1 332 ? 6.338 14.996 -5.442 1.00 93.94 332 THR A CA 1
ATOM 2745 C C . THR A 1 332 ? 6.521 13.560 -4.962 1.00 93.94 332 THR A C 1
ATOM 2747 O O . THR A 1 332 ? 7.602 13.234 -4.479 1.00 93.94 332 THR A O 1
ATOM 2750 N N . ARG A 1 333 ? 5.535 12.679 -5.154 1.00 93.88 333 ARG A N 1
ATOM 2751 C CA . ARG A 1 333 ? 5.650 11.252 -4.806 1.00 93.88 333 ARG A CA 1
ATOM 2752 C C . ARG A 1 333 ? 6.734 10.548 -5.617 1.00 93.88 333 ARG A C 1
ATOM 2754 O O . ARG A 1 333 ? 7.595 9.888 -5.043 1.00 93.88 333 ARG A O 1
ATOM 2761 N N . VAL A 1 334 ? 6.776 10.789 -6.928 1.00 94.50 334 VAL A N 1
ATOM 2762 C CA . VAL A 1 334 ? 7.839 10.260 -7.803 1.00 94.50 334 VAL A CA 1
ATOM 2763 C C . VAL A 1 334 ? 9.224 10.746 -7.360 1.00 94.50 334 VAL A C 1
ATOM 2765 O O . VAL A 1 334 ? 10.171 9.956 -7.307 1.00 94.50 334 VAL A O 1
ATOM 2768 N N . ARG A 1 335 ? 9.360 12.026 -6.985 1.00 94.44 335 ARG A N 1
ATOM 2769 C CA . ARG A 1 335 ? 10.621 12.567 -6.444 1.00 94.44 335 ARG A CA 1
ATOM 2770 C C . ARG A 1 335 ? 11.013 11.913 -5.120 1.00 94.44 335 ARG A C 1
ATOM 2772 O O . ARG A 1 335 ? 12.176 11.556 -4.958 1.00 94.44 335 ARG A O 1
ATOM 2779 N N . LYS A 1 336 ? 10.055 11.699 -4.210 1.00 93.50 336 LYS A N 1
ATOM 2780 C CA . LYS A 1 336 ? 10.293 10.991 -2.943 1.00 93.50 336 LYS A CA 1
ATOM 2781 C C . LYS A 1 336 ? 10.831 9.579 -3.188 1.00 93.50 336 LYS A C 1
ATOM 2783 O O . LYS A 1 336 ? 11.885 9.261 -2.652 1.00 93.50 336 LYS A O 1
ATOM 2788 N N . ILE A 1 337 ? 10.208 8.789 -4.068 1.00 94.94 337 ILE A N 1
ATOM 2789 C CA . ILE A 1 337 ? 10.716 7.451 -4.444 1.00 94.94 337 ILE A CA 1
ATOM 2790 C C . ILE A 1 337 ? 12.132 7.548 -5.013 1.00 94.94 337 ILE A C 1
ATOM 2792 O O . ILE A 1 337 ? 13.027 6.811 -4.608 1.00 94.94 337 ILE A O 1
ATOM 2796 N N . SER A 1 338 ? 12.356 8.504 -5.916 1.00 91.75 338 SER A N 1
ATOM 2797 C CA . SER A 1 338 ? 13.662 8.702 -6.554 1.00 91.75 338 SER A CA 1
ATOM 2798 C C . SER A 1 338 ? 14.771 9.040 -5.548 1.00 91.75 338 SER A C 1
ATOM 2800 O O . SER A 1 338 ? 15.927 8.713 -5.795 1.00 91.75 338 SER A O 1
ATOM 2802 N N . SER A 1 339 ? 14.433 9.636 -4.400 1.00 90.88 339 SER A N 1
ATOM 2803 C CA . SER A 1 339 ? 15.391 9.945 -3.331 1.00 90.88 339 SER A CA 1
ATOM 2804 C C . SER A 1 339 ? 15.766 8.753 -2.434 1.00 90.88 339 SER A C 1
ATOM 2806 O O . SER A 1 339 ? 16.748 8.840 -1.702 1.00 90.88 339 SER A O 1
ATOM 2808 N N . ARG A 1 340 ? 15.047 7.619 -2.494 1.00 89.06 340 ARG A N 1
ATOM 2809 C CA . ARG A 1 340 ? 15.265 6.449 -1.610 1.00 89.06 340 ARG A CA 1
ATOM 2810 C C . ARG A 1 340 ? 16.327 5.456 -2.106 1.00 89.06 340 ARG A C 1
ATOM 2812 O O . ARG A 1 340 ? 16.326 4.304 -1.693 1.00 89.06 340 ARG A O 1
ATOM 2819 N N . LYS A 1 341 ? 17.247 5.882 -2.984 1.00 88.94 341 LYS A N 1
ATOM 2820 C CA . LYS A 1 341 ? 18.342 5.041 -3.526 1.00 88.94 341 LYS A CA 1
ATOM 2821 C C . LYS A 1 341 ? 17.858 3.685 -4.089 1.00 88.94 341 LYS A C 1
ATOM 2823 O O . LYS A 1 341 ? 18.543 2.672 -3.964 1.00 88.94 341 LYS A O 1
ATOM 2828 N N . MET A 1 342 ? 16.679 3.669 -4.714 1.00 94.00 342 MET A N 1
ATOM 2829 C CA . MET A 1 342 ? 16.140 2.480 -5.382 1.00 94.00 342 MET A CA 1
ATOM 2830 C C . MET A 1 342 ? 16.997 2.131 -6.599 1.00 94.00 342 MET A C 1
ATOM 2832 O O . MET A 1 342 ? 17.266 2.997 -7.438 1.00 94.00 342 MET A O 1
ATOM 2836 N N . SER A 1 343 ? 17.396 0.867 -6.724 1.00 96.81 343 SER A N 1
ATOM 2837 C CA . SER A 1 343 ? 18.132 0.393 -7.889 1.00 96.81 343 SER A CA 1
ATOM 2838 C C . SER A 1 343 ? 17.282 0.507 -9.153 1.00 96.81 343 SER A C 1
ATOM 2840 O O . SER A 1 343 ? 16.105 0.146 -9.186 1.00 96.81 343 SER A O 1
ATOM 2842 N N . ARG A 1 344 ? 17.910 1.009 -10.217 1.00 96.31 344 ARG A N 1
ATOM 2843 C CA . ARG A 1 344 ? 17.359 1.050 -11.580 1.00 96.31 344 ARG A CA 1
ATOM 2844 C C . ARG A 1 344 ? 17.871 -0.105 -12.443 1.00 96.31 344 ARG A C 1
ATOM 2846 O O . ARG A 1 344 ? 17.529 -0.189 -13.617 1.00 96.31 344 ARG A O 1
ATOM 2853 N N . LYS A 1 345 ? 18.716 -0.978 -11.883 1.00 96.19 345 LYS A N 1
ATOM 2854 C CA . LYS A 1 345 ? 19.256 -2.140 -12.592 1.00 96.19 345 LYS A CA 1
ATOM 2855 C C . LYS A 1 345 ? 18.134 -3.153 -12.831 1.00 96.19 345 LYS A C 1
ATOM 2857 O O . LYS A 1 345 ? 17.336 -3.407 -11.926 1.00 96.19 345 LYS A O 1
ATOM 2862 N N . LYS A 1 346 ? 18.097 -3.741 -14.027 1.00 95.44 346 LYS A N 1
ATOM 2863 C CA . LYS A 1 346 ? 17.225 -4.877 -14.352 1.00 95.44 346 LYS A CA 1
ATOM 2864 C C . LYS A 1 346 ? 17.428 -6.004 -13.327 1.00 95.44 346 LYS A C 1
ATOM 2866 O O . LYS A 1 346 ? 18.543 -6.196 -12.844 1.00 95.44 346 LYS A O 1
ATOM 2871 N N . ASP A 1 347 ? 16.344 -6.681 -12.963 1.00 96.19 347 ASP A N 1
ATOM 2872 C CA . ASP A 1 347 ? 16.307 -7.806 -12.015 1.00 96.19 347 ASP A CA 1
ATOM 2873 C C . ASP A 1 347 ? 16.803 -7.480 -10.596 1.00 96.19 347 ASP A C 1
ATOM 2875 O O . ASP A 1 347 ? 17.112 -8.374 -9.814 1.00 96.19 347 ASP A O 1
ATOM 2879 N N . SER A 1 348 ? 16.870 -6.195 -10.233 1.00 97.31 348 SER A N 1
ATOM 2880 C CA . SER A 1 348 ? 17.301 -5.791 -8.890 1.00 97.31 348 SER A CA 1
ATOM 2881 C C . SER A 1 348 ? 16.227 -5.925 -7.817 1.00 97.31 348 SER A C 1
ATOM 2883 O O . SER A 1 348 ? 16.577 -5.928 -6.641 1.00 97.31 348 SER A O 1
ATOM 2885 N N . PHE A 1 349 ? 14.945 -6.014 -8.181 1.00 97.81 349 PHE A N 1
ATOM 2886 C CA . PHE A 1 349 ? 13.882 -6.267 -7.218 1.00 97.81 349 PHE A CA 1
ATOM 2887 C C . PHE A 1 349 ? 13.771 -7.764 -6.926 1.00 97.81 349 PHE A C 1
ATOM 2889 O O . PHE A 1 349 ? 13.402 -8.558 -7.793 1.00 97.81 349 PHE A O 1
ATOM 2896 N N . VAL A 1 350 ? 14.039 -8.131 -5.677 1.00 96.25 350 VAL A N 1
ATOM 2897 C CA . VAL A 1 350 ? 13.851 -9.486 -5.151 1.00 96.25 350 VAL A CA 1
ATOM 2898 C C . VAL A 1 350 ? 12.696 -9.464 -4.151 1.00 96.25 350 VAL A C 1
ATOM 2900 O O . VAL A 1 350 ? 12.539 -8.498 -3.412 1.00 96.25 350 VAL A O 1
ATOM 2903 N N . SER A 1 351 ? 11.862 -10.501 -4.131 1.00 94.38 351 SER A N 1
ATOM 2904 C CA . SER A 1 351 ? 10.752 -10.609 -3.180 1.00 94.38 351 SER A CA 1
ATOM 2905 C C . SER A 1 351 ? 10.549 -12.054 -2.754 1.00 94.38 351 SER A C 1
ATOM 2907 O O . SER A 1 351 ? 10.700 -12.959 -3.574 1.00 94.38 351 SER A O 1
ATOM 2909 N N . ILE A 1 352 ? 10.160 -12.253 -1.493 1.00 89.50 352 ILE A N 1
ATOM 2910 C CA . ILE A 1 352 ? 9.777 -13.565 -0.951 1.00 89.50 352 ILE A CA 1
ATOM 2911 C C . ILE A 1 352 ? 8.448 -14.080 -1.520 1.00 89.50 352 ILE A C 1
ATOM 2913 O O . ILE A 1 352 ? 8.082 -15.225 -1.287 1.00 89.50 352 ILE A O 1
ATOM 2917 N N . LEU A 1 353 ? 7.696 -13.228 -2.222 1.00 86.06 353 LEU A N 1
ATOM 2918 C CA . LEU A 1 353 ? 6.389 -13.568 -2.785 1.00 86.06 353 LEU A CA 1
ATOM 2919 C C . LEU A 1 353 ? 6.462 -14.231 -4.165 1.00 86.06 353 LEU A C 1
ATOM 2921 O O . LEU A 1 353 ? 5.406 -14.572 -4.702 1.00 86.06 353 LEU A O 1
ATOM 2925 N N . ARG A 1 354 ? 7.659 -14.297 -4.760 1.00 68.56 354 ARG A N 1
ATOM 2926 C CA . ARG A 1 354 ? 7.878 -14.797 -6.119 1.00 68.56 354 ARG A CA 1
ATOM 2927 C C . ARG A 1 354 ? 7.749 -16.311 -6.208 1.00 68.56 354 ARG A C 1
ATOM 2929 O O . ARG A 1 354 ? 8.225 -16.991 -5.277 1.00 68.56 354 ARG A O 1
#

pLDDT: mean 89.24, std 16.85, range [25.61, 98.69]